Protein AF-A0A251XRI0-F1 (afdb_monomer_lite)

pLDDT: mean 89.3, std 10.55, range [45.62, 98.06]

Foldseek 3Di:
DPPLPPDVNVVVVVVVVCVVVVLVVVLVVCLVVLLVLLLVLLCQVLAAAQQDADDDPNDGQRPSLVSLVSSLSSLPPQPPDDDDVVVVVLVVLLVVLVVCCVPNPDNVVSVVSNSCCNRPVVSVVSCVVSSCRRVNLQSVLVSLLVSLVVSVVLQVVCQVVVDAPNLVDDGHPVVSVVLVPFDDDPNGTGRQHSHSDNVSNVVSSVVSVVSNVPHPPDDPPPDD

Radius of gyration: 20.2 Å; chains: 1; bounding box: 45×65×51 Å

Structure (mmCIF, N/CA/C/O backbone):
data_AF-A0A251XRI0-F1
#
_entry.id   AF-A0A251XRI0-F1
#
loop_
_atom_site.group_PDB
_atom_site.id
_atom_site.type_symbol
_atom_site.label_atom_id
_atom_site.label_alt_id
_atom_site.label_comp_id
_atom_site.label_asym_id
_atom_site.label_entity_id
_atom_site.label_seq_id
_atom_site.pdbx_PDB_ins_code
_atom_site.Cartn_x
_atom_site.Cartn_y
_atom_site.Cartn_z
_atom_site.occupancy
_atom_site.B_iso_or_equiv
_atom_site.auth_seq_id
_atom_site.auth_comp_id
_atom_site.auth_asym_id
_atom_site.auth_atom_id
_atom_site.pdbx_PDB_model_num
ATOM 1 N N . MET A 1 1 ? -12.065 32.402 -20.409 1.00 45.62 1 MET A N 1
ATOM 2 C CA . MET A 1 1 ? -13.052 31.398 -19.935 1.00 45.62 1 MET A CA 1
ATOM 3 C C . MET A 1 1 ? -13.617 30.512 -21.055 1.00 45.62 1 MET A C 1
ATOM 5 O O . MET A 1 1 ? -14.367 29.596 -20.761 1.00 45.62 1 MET A O 1
ATOM 9 N N . THR A 1 2 ? -13.238 30.715 -22.321 1.00 51.97 2 THR A N 1
ATOM 10 C CA . THR A 1 2 ? -13.853 30.066 -23.497 1.00 51.97 2 THR A CA 1
ATOM 11 C C . THR A 1 2 ? -13.094 28.853 -24.056 1.00 51.97 2 THR A C 1
ATOM 13 O O . THR A 1 2 ? -13.639 28.134 -24.880 1.00 51.97 2 THR A O 1
ATOM 16 N N . THR A 1 3 ? -11.881 28.555 -23.580 1.00 48.25 3 THR A N 1
ATOM 17 C CA . THR A 1 3 ? -11.082 27.395 -24.032 1.00 48.25 3 THR A CA 1
ATOM 18 C C . THR A 1 3 ? -11.261 26.134 -23.175 1.00 48.25 3 THR A C 1
ATOM 20 O O . THR A 1 3 ? -10.893 25.049 -23.606 1.00 48.25 3 THR A O 1
ATOM 23 N N . LEU A 1 4 ? -11.878 26.246 -21.990 1.00 48.25 4 LEU A N 1
ATOM 24 C CA . LEU A 1 4 ? -12.183 25.119 -21.088 1.00 48.25 4 LEU A CA 1
ATOM 25 C C . LEU A 1 4 ? -13.434 24.318 -21.502 1.00 48.25 4 LEU A C 1
ATOM 27 O O . LEU A 1 4 ? -13.623 23.197 -21.040 1.00 48.25 4 LEU A O 1
ATOM 31 N N . LEU A 1 5 ? -14.278 24.877 -22.376 1.00 51.22 5 LEU A N 1
ATOM 32 C CA . LEU A 1 5 ? -15.537 24.270 -22.834 1.00 51.22 5 LEU A CA 1
ATOM 33 C C . LEU A 1 5 ? -15.437 23.619 -24.225 1.00 51.22 5 LEU A C 1
ATOM 35 O O . LEU A 1 5 ? -16.408 23.035 -24.698 1.00 51.22 5 LEU A O 1
ATOM 39 N N . ALA A 1 6 ? -14.270 23.667 -24.875 1.00 56.31 6 ALA A N 1
ATOM 40 C CA . ALA A 1 6 ? -14.036 22.931 -26.111 1.00 56.31 6 ALA A CA 1
ATOM 41 C C . ALA A 1 6 ? -13.776 21.449 -25.781 1.00 56.31 6 ALA A C 1
ATOM 43 O O . ALA A 1 6 ? -12.697 21.112 -25.306 1.00 56.31 6 ALA A O 1
ATOM 44 N N . GLY A 1 7 ? -14.780 20.587 -25.989 1.00 60.59 7 GLY A N 1
ATOM 45 C CA . GLY A 1 7 ? -14.722 19.114 -26.095 1.00 60.59 7 GLY A CA 1
ATOM 46 C C . GLY A 1 7 ? -13.923 18.330 -25.038 1.00 60.59 7 GLY A C 1
ATOM 47 O O . GLY A 1 7 ? -14.502 17.624 -24.214 1.00 60.59 7 GLY A O 1
ATOM 48 N N . SER A 1 8 ? -12.593 18.434 -25.063 1.00 69.62 8 SER A N 1
ATOM 49 C CA . SER A 1 8 ? -11.660 17.773 -24.141 1.00 69.62 8 SER A CA 1
ATOM 50 C C . SER A 1 8 ? -11.677 18.365 -22.728 1.00 69.62 8 SER A C 1
ATOM 52 O O . SER A 1 8 ? -11.536 17.623 -21.754 1.00 69.62 8 SER A O 1
ATOM 54 N N . GLY A 1 9 ? -11.898 19.676 -22.587 1.00 75.50 9 GLY A N 1
ATOM 55 C CA . GLY A 1 9 ? -11.951 20.341 -21.280 1.00 75.50 9 GLY A CA 1
ATOM 56 C C . GLY A 1 9 ? -13.172 19.922 -20.457 1.00 75.50 9 GLY A C 1
ATOM 57 O O . GLY A 1 9 ? -13.037 19.558 -19.291 1.00 75.50 9 GLY A O 1
ATOM 58 N N . LEU A 1 10 ? -14.347 19.852 -21.090 1.00 81.12 10 LEU A N 1
ATOM 59 C CA . LEU A 1 10 ? -15.575 19.381 -20.445 1.00 81.12 10 LEU A CA 1
ATOM 60 C C . LEU A 1 10 ? -15.469 17.907 -20.027 1.00 81.12 10 LEU A C 1
ATOM 62 O O . LEU A 1 10 ? -15.813 17.577 -18.897 1.00 81.12 10 LEU A O 1
ATOM 66 N N . LEU A 1 11 ? -14.949 17.030 -20.892 1.00 82.69 11 LEU A N 1
ATOM 67 C CA . LEU A 1 11 ? -14.738 15.616 -20.551 1.00 82.69 11 LEU A CA 1
ATOM 68 C C . LEU A 1 11 ? -13.745 15.435 -19.397 1.00 82.69 11 LEU A C 1
ATOM 70 O O . LEU A 1 11 ? -13.953 14.573 -18.547 1.00 82.69 11 LEU A O 1
ATOM 74 N N . THR A 1 12 ? -12.700 16.262 -19.334 1.00 82.62 12 THR A N 1
ATOM 75 C CA . THR A 1 12 ? -11.729 16.261 -18.227 1.00 82.62 12 THR A CA 1
ATOM 76 C C . THR A 1 12 ? -12.368 16.726 -16.918 1.00 82.62 12 THR A C 1
ATOM 78 O O . THR A 1 12 ? -12.134 16.141 -15.863 1.00 82.62 12 THR A O 1
ATOM 81 N N . LEU A 1 13 ? -13.218 17.754 -16.972 1.00 86.00 13 LEU A N 1
ATOM 82 C CA . LEU A 1 13 ? -13.962 18.218 -15.800 1.00 86.00 13 LEU A CA 1
ATOM 83 C C . LEU A 1 13 ? -14.981 17.176 -15.326 1.00 86.00 13 LEU A C 1
ATOM 85 O O . LEU A 1 13 ? -15.090 16.936 -14.126 1.00 86.00 13 LEU A O 1
ATOM 89 N N . LEU A 1 14 ? -15.694 16.527 -16.250 1.00 88.56 14 LEU A N 1
ATOM 90 C CA . LEU A 1 14 ? -16.662 15.480 -15.927 1.00 88.56 14 LEU A CA 1
ATOM 91 C C . LEU A 1 14 ? -15.982 14.238 -15.345 1.00 88.56 14 LEU A C 1
ATOM 93 O O . LEU A 1 14 ? -16.443 13.723 -14.330 1.00 88.56 14 LEU A O 1
ATOM 97 N N . SER A 1 15 ? -14.873 13.779 -15.926 1.00 85.31 15 SER A N 1
ATOM 98 C CA . SER A 1 15 ? -14.119 12.641 -15.386 1.00 85.31 15 SER A CA 1
ATOM 99 C C . SER A 1 15 ? -13.512 12.963 -14.019 1.00 85.31 15 SER A C 1
ATOM 101 O O . SER A 1 15 ? -13.589 12.137 -13.109 1.00 85.31 15 SER A O 1
ATOM 103 N N . GLY A 1 16 ? -13.012 14.188 -13.827 1.00 87.25 16 GLY A N 1
ATOM 104 C CA . GLY A 1 16 ? -12.575 14.688 -12.525 1.00 87.25 16 GLY A CA 1
ATOM 105 C C . GLY A 1 16 ? -13.705 14.711 -11.492 1.00 87.25 16 GLY A C 1
ATOM 106 O O . GLY A 1 16 ? -13.527 14.224 -10.377 1.00 87.25 16 GLY A O 1
ATOM 107 N N . ALA A 1 17 ? -14.889 15.204 -11.864 1.00 89.00 17 ALA A N 1
ATOM 108 C CA . ALA A 1 17 ? -16.058 15.234 -10.988 1.00 89.00 17 ALA A CA 1
ATOM 109 C C . ALA A 1 17 ? -16.536 13.822 -10.614 1.00 89.00 17 ALA A C 1
ATOM 111 O O . ALA A 1 17 ? -16.770 13.549 -9.437 1.00 89.00 17 ALA A O 1
ATOM 112 N N . VAL A 1 18 ? -16.617 12.903 -11.581 1.00 91.19 18 VAL A N 1
ATOM 113 C CA . VAL A 1 18 ? -16.954 11.492 -11.332 1.00 91.19 18 VAL A CA 1
ATOM 114 C C . VAL A 1 18 ? -15.922 10.844 -10.410 1.00 91.19 18 VAL A C 1
ATOM 116 O O . VAL A 1 18 ? -16.303 10.154 -9.466 1.00 91.19 18 VAL A O 1
ATOM 119 N N . GLY A 1 19 ? -14.629 11.107 -10.624 1.00 87.69 19 GLY A N 1
ATOM 120 C CA . GLY A 1 19 ? -13.556 10.625 -9.756 1.00 87.69 19 GLY A CA 1
ATOM 121 C C . GLY A 1 19 ? -13.670 11.152 -8.324 1.00 87.69 19 GLY A C 1
ATOM 122 O O . GLY A 1 19 ? -13.543 10.381 -7.374 1.00 87.69 19 GLY A O 1
ATOM 123 N N . LEU A 1 20 ? -13.979 12.440 -8.152 1.00 90.25 20 LEU A N 1
ATOM 124 C CA . LEU A 1 20 ? -14.183 13.056 -6.839 1.00 90.25 20 LEU A CA 1
ATOM 125 C C . LEU A 1 20 ? -15.413 12.494 -6.122 1.00 90.25 20 LEU A C 1
ATOM 127 O O . LEU A 1 20 ? -15.323 12.139 -4.947 1.00 90.25 20 LEU A O 1
ATOM 131 N N . VAL A 1 21 ? -16.547 12.376 -6.816 1.00 93.62 21 VAL A N 1
ATOM 132 C CA . VAL A 1 21 ? -17.782 11.818 -6.247 1.00 93.62 21 VAL A CA 1
ATOM 133 C C . VAL A 1 21 ? -17.587 10.345 -5.897 1.00 93.62 21 VAL A C 1
ATOM 135 O O . VAL A 1 21 ? -17.896 9.937 -4.779 1.00 93.62 21 VAL A O 1
ATOM 138 N N . GLY A 1 22 ? -17.017 9.554 -6.807 1.00 91.62 22 GLY A N 1
ATOM 139 C CA . GLY A 1 22 ? -16.701 8.147 -6.569 1.00 91.62 22 GLY A CA 1
ATOM 140 C C . GLY A 1 22 ? -15.733 7.965 -5.400 1.00 91.62 22 GLY A C 1
ATOM 141 O O . GLY A 1 22 ? -15.981 7.144 -4.520 1.00 91.62 22 GLY A O 1
ATOM 142 N N . GLY A 1 23 ? -14.679 8.782 -5.333 1.00 91.00 23 GLY A N 1
ATOM 143 C CA . GLY A 1 23 ? -13.720 8.788 -4.229 1.00 91.00 23 GLY A CA 1
ATOM 144 C C . GLY A 1 23 ? -14.354 9.173 -2.891 1.00 91.00 23 GLY A C 1
ATOM 145 O O . GLY A 1 23 ? -14.096 8.518 -1.883 1.00 91.00 23 GLY A O 1
ATOM 146 N N . ALA A 1 24 ? -15.231 10.179 -2.871 1.00 93.00 24 ALA A N 1
ATOM 147 C CA . ALA A 1 24 ? -15.962 10.582 -1.672 1.00 93.00 24 ALA A CA 1
ATOM 148 C C . ALA A 1 24 ? -16.933 9.489 -1.200 1.00 93.00 24 ALA A C 1
ATOM 150 O O . ALA A 1 24 ? -16.968 9.167 -0.013 1.00 93.00 24 ALA A O 1
ATOM 151 N N . LEU A 1 25 ? -17.685 8.869 -2.113 1.00 94.12 25 LEU A N 1
ATOM 152 C CA . LEU A 1 25 ? -18.577 7.754 -1.787 1.00 94.12 25 LEU A CA 1
ATOM 153 C C . LEU A 1 25 ? -17.798 6.546 -1.266 1.00 94.12 25 LEU A C 1
ATOM 155 O O . LEU A 1 25 ? -18.178 5.964 -0.248 1.00 94.12 25 LEU A O 1
ATOM 159 N N . LEU A 1 26 ? -16.679 6.207 -1.911 1.00 93.38 26 LEU A N 1
ATOM 160 C CA . LEU A 1 26 ? -15.792 5.143 -1.459 1.00 93.38 26 LEU A CA 1
ATOM 161 C C . LEU A 1 26 ? -15.228 5.454 -0.068 1.00 93.38 26 LEU A C 1
ATOM 163 O O . LEU A 1 26 ? -15.276 4.596 0.808 1.00 93.38 26 LEU A O 1
ATOM 167 N N . LEU A 1 27 ? -14.775 6.685 0.179 1.00 93.50 27 LEU A N 1
ATOM 168 C CA . LEU A 1 27 ? -14.324 7.130 1.498 1.00 93.50 27 LEU A CA 1
ATOM 169 C C . LEU A 1 27 ? -15.420 6.944 2.557 1.00 93.50 27 LEU A C 1
ATOM 171 O O . LEU A 1 27 ? -15.163 6.380 3.621 1.00 93.50 27 LEU A O 1
ATOM 175 N N . LEU A 1 28 ? -16.648 7.383 2.274 1.00 93.94 28 LEU A N 1
ATOM 176 C CA . LEU A 1 28 ? -17.782 7.251 3.193 1.00 93.94 28 LEU A CA 1
ATOM 177 C C . LEU A 1 28 ? -18.153 5.783 3.454 1.00 93.94 28 LEU A C 1
ATOM 179 O O . LEU A 1 28 ? -18.486 5.432 4.589 1.00 93.94 28 LEU A O 1
ATOM 183 N N . LEU A 1 29 ? -18.056 4.920 2.442 1.00 95.00 29 LEU A N 1
ATOM 184 C CA . LEU A 1 29 ? -18.260 3.480 2.583 1.00 95.00 29 LEU A CA 1
ATOM 185 C C . LEU A 1 29 ? -17.164 2.847 3.451 1.00 95.00 29 LEU A C 1
ATOM 187 O O . LEU A 1 29 ? -17.461 2.140 4.416 1.00 95.00 29 LEU A O 1
ATOM 191 N N . LEU A 1 30 ? -15.897 3.143 3.158 1.00 94.44 30 LEU A N 1
ATOM 192 C CA . LEU A 1 30 ? -14.746 2.616 3.892 1.00 94.44 30 LEU A CA 1
ATOM 193 C C . LEU A 1 30 ? -14.721 3.089 5.351 1.00 94.44 30 LEU A C 1
ATOM 195 O O . LEU A 1 30 ? -14.338 2.321 6.233 1.00 94.44 30 LEU A O 1
ATOM 199 N N . ARG A 1 31 ? -15.224 4.298 5.636 1.00 93.19 31 ARG A N 1
ATOM 200 C CA . ARG A 1 31 ? -15.436 4.795 7.010 1.00 93.19 31 ARG A CA 1
ATOM 201 C C . ARG A 1 31 ? -16.370 3.907 7.829 1.00 93.19 31 ARG A C 1
ATOM 203 O O . ARG A 1 31 ? -16.192 3.788 9.042 1.00 93.19 31 ARG A O 1
ATOM 210 N N . ARG A 1 32 ? -17.357 3.279 7.182 1.00 93.62 32 ARG A N 1
ATOM 211 C CA . ARG A 1 32 ? -18.290 2.339 7.824 1.00 93.62 32 ARG A CA 1
ATOM 212 C C . ARG A 1 32 ? -17.713 0.928 7.941 1.00 93.62 32 ARG A C 1
ATOM 214 O O . ARG A 1 32 ? -18.152 0.168 8.798 1.00 93.62 32 ARG A O 1
ATOM 221 N N . LEU A 1 33 ? -16.717 0.590 7.122 1.00 94.50 33 LEU A N 1
ATOM 222 C CA . LEU A 1 33 ? -16.130 -0.746 7.017 1.00 94.50 33 LEU A CA 1
ATOM 223 C C . LEU A 1 33 ? -14.600 -0.703 7.207 1.00 94.50 33 LEU A C 1
ATOM 225 O O . LEU A 1 33 ? -13.853 -1.040 6.287 1.00 94.50 33 LEU A O 1
ATOM 229 N N . PRO A 1 34 ? -14.086 -0.343 8.400 1.00 92.56 34 PRO A N 1
ATOM 230 C CA . PRO A 1 34 ? -12.654 -0.103 8.598 1.00 92.56 34 PRO A CA 1
ATOM 231 C C . PRO A 1 34 ? -11.782 -1.349 8.359 1.00 92.56 34 PRO A C 1
ATOM 233 O O . PRO A 1 34 ? -10.641 -1.226 7.924 1.00 92.56 34 PRO A O 1
ATOM 236 N N . ARG A 1 35 ? -12.313 -2.563 8.575 1.00 94.69 35 ARG A N 1
ATOM 237 C CA . ARG A 1 35 ? -11.609 -3.816 8.234 1.00 94.69 35 ARG A CA 1
ATOM 238 C C . ARG A 1 35 ? -11.445 -3.987 6.725 1.00 94.69 35 ARG A C 1
ATOM 240 O O . ARG A 1 35 ? -10.381 -4.396 6.269 1.00 94.69 35 ARG A O 1
ATOM 247 N N . VAL A 1 36 ? -12.482 -3.643 5.961 1.00 95.75 36 VAL A N 1
ATOM 248 C CA . VAL A 1 36 ? -12.439 -3.667 4.494 1.00 95.75 36 VAL A CA 1
ATOM 249 C C . VAL A 1 36 ? -11.477 -2.599 3.996 1.00 95.75 36 VAL A C 1
ATOM 251 O O . VAL A 1 36 ? -10.655 -2.899 3.145 1.00 95.75 36 VAL A O 1
ATOM 254 N N . ALA A 1 37 ? -11.494 -1.400 4.584 1.00 95.56 37 ALA A N 1
ATOM 255 C CA . ALA A 1 37 ? -10.567 -0.325 4.237 1.00 95.56 37 ALA A CA 1
ATOM 256 C C . ALA A 1 37 ? -9.101 -0.772 4.354 1.00 95.56 37 ALA A C 1
ATOM 258 O O . ALA A 1 37 ? -8.348 -0.690 3.388 1.00 95.56 37 ALA A O 1
ATOM 259 N N . VAL A 1 38 ? -8.717 -1.338 5.502 1.00 95.88 38 VAL A N 1
ATOM 260 C CA . VAL A 1 38 ? -7.360 -1.869 5.711 1.00 95.88 38 VAL A CA 1
ATOM 261 C C . VAL A 1 38 ? -7.043 -3.005 4.733 1.00 95.88 38 VAL A C 1
ATOM 263 O O . VAL A 1 38 ? -5.943 -3.046 4.190 1.00 95.88 38 VAL A O 1
ATOM 266 N N . SER A 1 39 ? -8.008 -3.889 4.459 1.00 96.44 39 SER A N 1
ATOM 267 C CA . SER A 1 39 ? -7.830 -4.995 3.506 1.00 96.44 39 SER A CA 1
ATOM 268 C C . SER A 1 39 ? -7.626 -4.502 2.071 1.00 96.44 39 SER A C 1
ATOM 270 O O . SER A 1 39 ? -6.784 -5.041 1.366 1.00 96.44 39 SER A O 1
ATOM 272 N N . VAL A 1 40 ? -8.351 -3.462 1.646 1.00 95.19 40 VAL A N 1
ATOM 273 C CA . VAL A 1 40 ? -8.215 -2.845 0.316 1.00 95.19 40 VAL A CA 1
ATOM 274 C C . VAL A 1 40 ? -6.837 -2.217 0.151 1.00 95.19 40 VAL A C 1
ATOM 276 O O . VAL A 1 40 ? -6.195 -2.432 -0.873 1.00 95.19 40 VAL A O 1
ATOM 279 N N . TRP A 1 41 ? -6.357 -1.481 1.157 1.00 96.44 41 TRP A N 1
ATOM 280 C CA . TRP A 1 41 ? -4.999 -0.940 1.111 1.00 96.44 41 TRP A CA 1
ATOM 281 C C . TRP A 1 41 ? -3.948 -2.049 1.059 1.00 96.44 41 TRP A C 1
ATOM 283 O O . TRP A 1 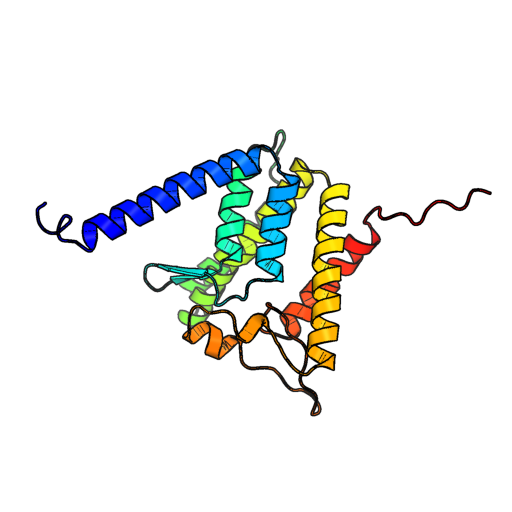41 ? -3.043 -1.980 0.231 1.00 96.44 41 TRP A O 1
ATOM 293 N N . LEU A 1 42 ? -4.077 -3.086 1.892 1.00 96.44 42 LEU A N 1
ATOM 294 C CA . LEU A 1 42 ? -3.108 -4.177 1.900 1.00 96.44 42 LEU A CA 1
ATOM 295 C C . LEU A 1 42 ? -3.132 -4.969 0.584 1.00 96.44 42 LEU A C 1
ATOM 297 O O . LEU A 1 42 ? -2.079 -5.311 0.063 1.00 96.44 42 LEU A O 1
ATOM 301 N N . ALA A 1 43 ? -4.311 -5.189 -0.001 1.00 96.75 43 ALA A N 1
ATOM 302 C CA . ALA A 1 43 ? -4.443 -5.790 -1.325 1.00 96.75 43 ALA A CA 1
ATOM 303 C C . ALA A 1 43 ? -3.783 -4.924 -2.407 1.00 96.75 43 ALA A C 1
ATOM 305 O O . ALA A 1 43 ? -3.038 -5.452 -3.225 1.00 96.75 43 ALA A O 1
ATOM 306 N N . ALA A 1 44 ? -3.987 -3.602 -2.382 1.00 96.44 44 ALA A N 1
ATOM 307 C CA . ALA A 1 44 ? -3.305 -2.687 -3.293 1.00 96.44 44 ALA A CA 1
ATOM 308 C C . ALA A 1 44 ? -1.778 -2.758 -3.122 1.00 96.44 44 ALA A C 1
ATOM 310 O O . ALA A 1 44 ? -1.061 -2.850 -4.108 1.00 96.44 44 ALA A O 1
ATOM 311 N N . LEU A 1 45 ? -1.278 -2.785 -1.885 1.00 95.44 45 LEU A N 1
ATOM 312 C CA . LEU A 1 45 ? 0.153 -2.903 -1.600 1.00 95.44 45 LEU A CA 1
ATOM 313 C C . LEU A 1 45 ? 0.751 -4.235 -2.083 1.00 95.44 45 LEU A C 1
ATOM 315 O O . LEU A 1 45 ? 1.879 -4.261 -2.561 1.00 95.44 45 LEU A O 1
ATOM 319 N N . CYS A 1 46 ? 0.010 -5.333 -1.940 1.00 96.62 46 CYS A N 1
ATOM 320 C CA . CYS A 1 46 ? 0.492 -6.681 -2.236 1.00 96.62 46 CYS A CA 1
ATOM 321 C C . CYS A 1 46 ? 0.305 -7.115 -3.696 1.00 96.62 46 CYS A C 1
ATOM 323 O O . CYS A 1 46 ? 0.991 -8.038 -4.131 1.00 96.62 46 CYS A O 1
ATOM 325 N N . LEU A 1 47 ? -0.647 -6.520 -4.423 1.00 97.00 47 LEU A N 1
ATOM 326 C CA . LEU A 1 47 ? -1.081 -6.996 -5.744 1.00 97.00 47 LEU A CA 1
ATOM 327 C C . LEU A 1 47 ? -0.939 -5.952 -6.856 1.00 97.00 47 LEU A C 1
ATOM 329 O O . LEU A 1 47 ? -1.092 -6.304 -8.023 1.00 97.00 47 LEU A O 1
ATOM 333 N N . LEU A 1 48 ? -0.667 -4.687 -6.526 1.00 96.62 48 LEU A N 1
ATOM 334 C CA . LEU A 1 48 ? -0.464 -3.636 -7.518 1.00 96.62 48 LEU A CA 1
ATOM 335 C C . LEU A 1 48 ? 1.009 -3.214 -7.544 1.00 96.62 48 LEU A C 1
ATOM 337 O O . LEU A 1 48 ? 1.516 -2.707 -6.541 1.00 96.62 48 LEU A O 1
ATOM 341 N N . PRO A 1 49 ? 1.703 -3.394 -8.680 1.00 95.31 49 PRO A N 1
ATOM 342 C CA . PRO A 1 49 ? 3.095 -3.001 -8.801 1.00 95.31 49 PRO A CA 1
ATOM 343 C C . PRO A 1 49 ? 3.357 -1.518 -8.606 1.00 95.31 49 PRO A C 1
ATOM 345 O O . PRO A 1 49 ? 2.501 -0.680 -8.882 1.00 95.31 49 PRO A O 1
ATOM 348 N N . VAL A 1 50 ? 4.593 -1.182 -8.232 1.00 92.56 50 VAL A N 1
ATOM 349 C CA . VAL A 1 50 ? 5.041 0.203 -7.990 1.00 92.56 50 VAL A CA 1
ATOM 350 C C . VAL A 1 50 ? 4.858 1.139 -9.190 1.00 92.56 50 VAL A C 1
ATOM 352 O O . VAL A 1 50 ? 4.738 2.346 -9.002 1.00 92.56 50 VAL A O 1
ATOM 355 N N . TRP A 1 51 ? 4.824 0.609 -10.417 1.00 93.50 51 TRP A N 1
ATOM 356 C CA . TRP A 1 51 ? 4.569 1.397 -11.628 1.00 93.50 51 TRP A CA 1
ATOM 357 C C . TRP A 1 51 ? 3.084 1.649 -11.898 1.00 93.50 51 TRP A C 1
ATOM 359 O O . TRP A 1 51 ? 2.750 2.456 -12.769 1.00 93.50 51 TRP A O 1
ATOM 369 N N . THR A 1 52 ? 2.188 0.957 -11.200 1.00 95.38 52 THR A N 1
ATOM 370 C CA . THR A 1 52 ? 0.750 1.209 -11.290 1.00 95.38 52 THR A CA 1
ATOM 371 C C . THR A 1 52 ? 0.393 2.384 -10.390 1.00 95.38 52 THR A C 1
ATOM 373 O O . THR A 1 52 ? 0.814 2.458 -9.236 1.00 95.38 52 THR A O 1
ATOM 376 N N . GLY A 1 53 ? -0.389 3.326 -10.909 1.00 92.38 53 GLY A N 1
ATOM 377 C CA . GLY A 1 53 ? -0.707 4.549 -10.186 1.00 92.38 53 GLY A CA 1
ATOM 378 C C . GLY A 1 53 ? -0.921 5.728 -11.116 1.00 92.38 53 GLY A C 1
ATOM 379 O O . GLY A 1 53 ? -1.160 5.561 -12.314 1.00 92.38 53 GLY A O 1
ATOM 380 N N . VAL A 1 54 ? -0.822 6.928 -10.556 1.00 91.25 54 VAL A N 1
ATOM 381 C CA . VAL A 1 54 ? -1.069 8.179 -11.278 1.00 91.25 54 VAL A CA 1
ATOM 382 C C . VAL A 1 54 ? 0.189 9.032 -11.241 1.00 91.25 54 VAL A C 1
ATOM 384 O O . VAL A 1 54 ? 0.794 9.219 -10.190 1.00 91.25 54 VAL A O 1
ATOM 387 N N . SER A 1 55 ? 0.590 9.568 -12.391 1.00 88.69 55 SER A N 1
ATOM 388 C CA . SER A 1 55 ? 1.683 10.536 -12.479 1.00 88.69 55 SER A CA 1
ATOM 389 C C . SER A 1 55 ? 1.122 11.952 -12.579 1.00 88.69 55 SER A C 1
ATOM 391 O O . SER A 1 55 ? 0.362 12.247 -13.498 1.00 88.69 55 SER A O 1
ATOM 393 N N . VAL A 1 56 ? 1.505 12.829 -11.648 1.00 81.69 56 VAL A N 1
ATOM 394 C CA . VAL A 1 56 ? 1.085 14.238 -11.602 1.00 81.69 56 VAL A CA 1
ATOM 395 C C . VAL A 1 56 ? 2.326 15.112 -11.452 1.00 81.69 56 VAL A C 1
ATOM 397 O O . VAL A 1 56 ? 3.131 14.898 -10.550 1.00 81.69 56 VAL A O 1
ATOM 400 N N . GLY A 1 57 ? 2.507 16.088 -12.348 1.00 79.25 57 GLY A N 1
ATOM 401 C CA . GLY A 1 57 ? 3.611 17.053 -12.252 1.00 79.25 57 GLY A CA 1
ATOM 402 C C . GLY A 1 57 ? 5.012 16.424 -12.253 1.00 79.25 57 GLY A C 1
ATOM 403 O O . GLY A 1 57 ? 5.898 16.919 -11.569 1.00 79.25 57 GLY A O 1
ATOM 404 N N . GLY A 1 58 ? 5.208 15.307 -12.964 1.00 80.50 58 GLY A N 1
ATOM 405 C CA . GLY A 1 58 ? 6.488 14.583 -13.011 1.00 80.50 58 GLY A CA 1
ATOM 406 C C . GLY A 1 58 ? 6.739 13.626 -11.838 1.00 80.50 58 GLY A C 1
ATOM 407 O O . GLY A 1 58 ? 7.688 12.849 -11.891 1.00 80.50 58 GLY A O 1
ATOM 408 N N . ILE A 1 59 ? 5.871 13.610 -10.823 1.00 83.00 59 ILE A N 1
ATOM 409 C CA . ILE A 1 59 ? 5.946 12.684 -9.687 1.00 83.00 59 ILE A CA 1
ATOM 410 C C . ILE A 1 59 ? 4.953 11.544 -9.914 1.00 83.00 59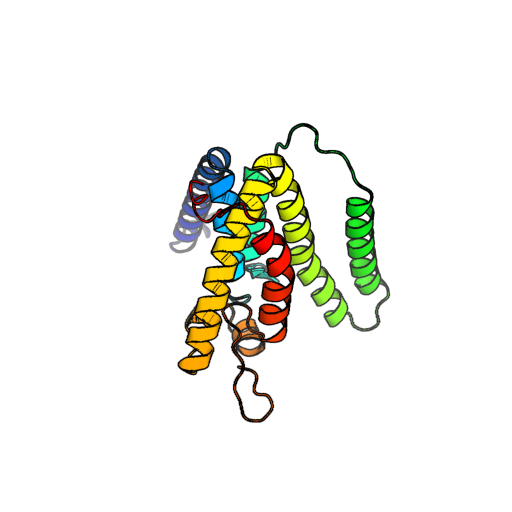 ILE A C 1
ATOM 412 O O . ILE A 1 59 ? 3.786 11.774 -10.234 1.00 83.00 59 ILE A O 1
ATOM 416 N N . HIS A 1 60 ? 5.407 10.300 -9.763 1.00 89.56 60 HIS A N 1
ATOM 417 C CA . HIS A 1 60 ? 4.530 9.133 -9.798 1.00 89.56 60 HIS A CA 1
ATOM 418 C C . HIS A 1 60 ? 4.052 8.784 -8.389 1.00 89.56 60 HIS A C 1
ATOM 420 O O . HIS A 1 60 ? 4.868 8.587 -7.492 1.00 89.56 60 HIS A O 1
ATOM 426 N N . LEU A 1 61 ? 2.735 8.695 -8.212 1.00 90.81 61 LEU A N 1
ATOM 427 C CA . LEU A 1 61 ? 2.085 8.234 -6.992 1.00 90.81 61 LEU A CA 1
ATOM 428 C C . LEU A 1 61 ? 1.595 6.797 -7.208 1.00 90.81 61 LEU A C 1
ATOM 430 O O . LEU A 1 61 ? 0.628 6.600 -7.954 1.00 90.81 61 LEU A O 1
ATOM 434 N N . PRO A 1 62 ? 2.229 5.804 -6.559 1.00 93.00 62 PRO A N 1
ATOM 435 C CA . PRO A 1 62 ? 1.818 4.411 -6.661 1.00 93.00 62 PRO A CA 1
ATOM 436 C C . PRO A 1 62 ? 0.377 4.203 -6.187 1.00 93.00 62 PRO A C 1
ATOM 438 O O . PRO A 1 62 ? -0.090 4.857 -5.247 1.00 93.00 62 PRO A O 1
ATOM 441 N N . ALA A 1 63 ? -0.324 3.241 -6.785 1.00 94.19 63 ALA A N 1
ATOM 442 C CA . ALA A 1 63 ? -1.701 2.905 -6.430 1.00 94.19 63 ALA A CA 1
ATOM 443 C C . ALA A 1 63 ? -1.845 2.542 -4.940 1.00 94.19 63 ALA A C 1
ATOM 445 O O . ALA A 1 63 ? -2.809 2.950 -4.291 1.00 94.19 63 ALA A O 1
ATOM 446 N N . ALA A 1 64 ? -0.847 1.855 -4.374 1.00 94.50 64 ALA A N 1
ATOM 447 C CA . ALA A 1 64 ? -0.787 1.541 -2.949 1.00 94.50 64 ALA A CA 1
ATOM 448 C C . ALA A 1 64 ? -0.742 2.801 -2.064 1.00 94.50 64 ALA A C 1
ATOM 450 O O . ALA A 1 64 ? -1.417 2.847 -1.036 1.00 94.50 64 ALA A O 1
ATOM 451 N N . SER A 1 65 ? -0.007 3.842 -2.468 1.00 93.62 65 SER A N 1
ATOM 452 C CA . SER A 1 65 ? 0.067 5.123 -1.751 1.00 93.62 65 SER A CA 1
ATOM 453 C C . SER A 1 65 ? -1.246 5.905 -1.844 1.00 93.62 65 SER A C 1
ATOM 455 O O . SER A 1 65 ? -1.699 6.473 -0.851 1.00 93.62 65 SER A O 1
ATOM 457 N N . LEU A 1 66 ? -1.910 5.886 -3.004 1.00 93.44 66 LEU A N 1
ATOM 458 C CA . LEU A 1 66 ? -3.237 6.492 -3.175 1.00 93.44 66 LEU A CA 1
ATOM 459 C C . LEU A 1 66 ? -4.289 5.793 -2.300 1.00 93.44 66 LEU A C 1
ATOM 461 O O . LEU A 1 66 ? -5.041 6.453 -1.578 1.00 93.44 66 LEU A O 1
ATOM 465 N N . ALA A 1 67 ? -4.296 4.456 -2.303 1.00 95.19 67 ALA A N 1
ATOM 466 C CA . ALA A 1 67 ? -5.135 3.660 -1.413 1.00 95.19 67 ALA A CA 1
ATOM 467 C C . ALA A 1 67 ? -4.811 3.949 0.059 1.00 95.19 67 ALA A C 1
ATOM 469 O O . ALA A 1 67 ? -5.722 4.062 0.878 1.00 95.19 67 ALA A O 1
ATOM 470 N N . ALA A 1 68 ? -3.532 4.136 0.395 1.00 95.38 68 ALA A N 1
ATOM 471 C CA . ALA A 1 68 ? -3.111 4.455 1.749 1.00 95.38 68 ALA A CA 1
ATOM 472 C C . ALA A 1 68 ? -3.713 5.779 2.239 1.00 95.38 68 ALA A C 1
ATOM 474 O O . ALA A 1 68 ? -4.316 5.812 3.311 1.00 95.38 68 ALA A O 1
ATOM 475 N N . VAL A 1 69 ? -3.619 6.851 1.445 1.00 93.62 69 VAL A N 1
ATOM 476 C CA . VAL A 1 69 ? -4.212 8.160 1.780 1.00 93.62 69 VAL A CA 1
ATOM 477 C C . VAL A 1 69 ? -5.718 8.032 2.006 1.00 93.62 69 VAL A C 1
ATOM 479 O O . VAL A 1 69 ? -6.231 8.482 3.032 1.00 93.62 69 VAL A O 1
ATOM 482 N N . LEU A 1 70 ? -6.422 7.366 1.088 1.00 93.94 70 LEU A N 1
ATOM 483 C CA . LEU A 1 70 ? -7.862 7.139 1.199 1.00 93.94 70 LEU A CA 1
ATOM 484 C C . LEU A 1 70 ? -8.224 6.393 2.492 1.00 93.94 70 LEU A C 1
ATOM 486 O O . LEU A 1 70 ? -9.155 6.783 3.200 1.00 93.94 70 LEU A O 1
ATOM 490 N N . VAL A 1 71 ? -7.483 5.334 2.816 1.00 94.94 71 VAL A N 1
ATOM 491 C CA . VAL A 1 71 ? -7.749 4.509 3.996 1.00 94.94 71 VAL A CA 1
ATOM 492 C C . VAL A 1 71 ? -7.404 5.254 5.278 1.00 94.94 71 VAL A C 1
ATOM 494 O O . VAL A 1 71 ? -8.205 5.198 6.207 1.00 94.94 71 VAL A O 1
ATOM 497 N N . ILE A 1 72 ? -6.309 6.022 5.328 1.00 94.75 72 ILE A N 1
ATOM 498 C CA . ILE A 1 72 ? -5.983 6.897 6.468 1.00 94.75 72 ILE A CA 1
ATOM 499 C C . ILE A 1 72 ? -7.165 7.829 6.756 1.00 94.75 72 ILE A C 1
ATOM 501 O O . ILE A 1 72 ? -7.663 7.863 7.882 1.00 94.75 72 ILE A O 1
ATOM 505 N N . LEU A 1 73 ? -7.685 8.516 5.735 1.00 93.56 73 LEU A N 1
ATOM 506 C CA . LEU A 1 73 ? -8.850 9.398 5.876 1.00 93.56 73 LEU A CA 1
ATOM 507 C C . LEU A 1 73 ? -10.130 8.649 6.290 1.00 93.56 73 LEU A C 1
ATOM 509 O O . LEU A 1 73 ? -11.036 9.248 6.885 1.00 93.56 73 LEU A O 1
ATOM 513 N N . ALA A 1 74 ? -10.225 7.356 5.971 1.00 91.69 74 ALA A N 1
ATOM 514 C CA . ALA A 1 74 ? -11.345 6.506 6.352 1.00 91.69 74 ALA A CA 1
ATOM 515 C C . ALA A 1 74 ? -11.271 6.022 7.810 1.00 91.69 74 ALA A C 1
ATOM 517 O O . ALA A 1 74 ? -12.310 5.872 8.456 1.00 91.69 74 ALA A O 1
ATOM 518 N N . VAL A 1 75 ? -10.073 5.772 8.346 1.00 90.44 75 VAL A N 1
ATOM 519 C CA . VAL A 1 75 ? -9.908 5.273 9.724 1.00 90.44 75 VAL A CA 1
ATOM 520 C C . VAL A 1 75 ? -9.713 6.373 10.771 1.00 90.44 75 VAL A C 1
ATOM 522 O O . VAL A 1 75 ? -10.002 6.124 11.941 1.00 90.44 75 VAL A O 1
ATOM 525 N N . VAL A 1 76 ? -9.301 7.583 10.380 1.00 87.31 76 VAL A N 1
ATOM 526 C CA . VAL A 1 76 ? -9.289 8.784 11.237 1.00 87.31 76 VAL A CA 1
ATOM 527 C C . VAL A 1 76 ? -10.727 9.334 11.311 1.00 87.31 76 VAL A C 1
ATOM 529 O O . VAL A 1 76 ? -11.284 9.681 10.270 1.00 87.31 76 VAL A O 1
ATOM 532 N N . PRO A 1 77 ? -11.386 9.419 12.481 1.00 76.94 77 PRO A N 1
ATOM 533 C CA . PRO A 1 77 ? -10.791 9.625 13.795 1.00 76.94 77 PRO A CA 1
ATOM 534 C C . PRO A 1 77 ? -10.609 8.341 14.609 1.00 76.94 77 PRO A C 1
ATOM 536 O O . PRO A 1 77 ? -11.485 7.479 14.680 1.00 76.94 77 PRO A O 1
ATOM 539 N N . VAL A 1 78 ? -9.470 8.276 15.297 1.00 80.38 78 VAL A N 1
ATOM 540 C CA . VAL A 1 78 ? -9.140 7.223 16.258 1.00 80.38 78 VAL A CA 1
ATOM 541 C C . VAL A 1 78 ? -9.208 7.829 17.666 1.00 80.38 78 VAL A C 1
ATOM 543 O O . VAL A 1 78 ? -8.324 8.613 18.025 1.00 80.38 78 VAL A O 1
ATOM 546 N N . PRO A 1 79 ? -10.245 7.518 18.467 1.00 73.25 79 PRO A N 1
ATOM 547 C CA . PRO A 1 79 ? -10.349 8.017 19.834 1.00 73.25 79 PRO A CA 1
ATOM 548 C C . PRO A 1 79 ? -9.132 7.592 20.663 1.00 73.25 79 PRO A C 1
ATOM 550 O O . PRO A 1 79 ? -8.740 6.426 20.644 1.00 73.25 79 PRO A O 1
ATOM 553 N N . GLY A 1 80 ? -8.531 8.534 21.393 1.00 74.88 80 GLY A N 1
ATOM 554 C CA . GLY A 1 80 ? -7.405 8.246 22.285 1.00 74.88 80 GLY A CA 1
ATOM 555 C C . GLY A 1 80 ? -6.046 8.073 21.598 1.00 74.88 80 GLY A C 1
ATOM 556 O O . GLY A 1 80 ? -5.135 7.523 22.215 1.00 74.88 80 GLY A O 1
ATOM 557 N N . PHE A 1 81 ? -5.881 8.543 20.356 1.00 81.88 81 PHE A N 1
ATOM 558 C CA . PHE A 1 81 ? -4.566 8.614 19.717 1.00 81.88 81 PHE A CA 1
ATOM 559 C C . PHE A 1 81 ? -3.632 9.526 20.528 1.00 81.88 81 PHE A C 1
ATOM 561 O O . PHE A 1 81 ? -3.938 10.693 20.768 1.00 81.88 81 PHE A O 1
ATOM 568 N N . ARG A 1 82 ? -2.496 8.987 20.976 1.00 85.56 82 ARG A N 1
ATOM 569 C CA . ARG A 1 82 ? -1.469 9.718 21.737 1.00 85.56 82 ARG A CA 1
ATOM 570 C C . ARG A 1 82 ? -0.189 9.773 20.933 1.00 85.56 82 ARG A C 1
ATOM 572 O O . ARG A 1 82 ? 0.074 8.836 20.199 1.00 85.56 82 ARG A O 1
ATOM 579 N N . VAL A 1 83 ? 0.636 10.796 21.100 1.00 87.88 83 VAL A N 1
ATOM 580 C CA . VAL A 1 83 ? 1.984 10.785 20.515 1.00 87.88 83 VAL A CA 1
ATOM 581 C C . VAL A 1 83 ? 2.841 9.745 21.251 1.00 87.88 83 VAL A C 1
ATOM 583 O O . VAL A 1 83 ? 2.758 9.611 22.471 1.00 87.88 83 VAL A O 1
ATOM 586 N N . SER A 1 84 ? 3.608 8.963 20.502 1.00 90.06 84 SER A N 1
ATOM 587 C CA . SER A 1 84 ? 4.511 7.905 20.955 1.00 90.06 84 SER A CA 1
ATOM 588 C C . SER A 1 84 ? 5.955 8.283 20.609 1.00 90.06 84 SER A C 1
ATOM 590 O O . SER A 1 84 ? 6.171 8.948 19.597 1.00 90.06 84 SER A O 1
ATOM 592 N N . PRO A 1 85 ? 6.970 7.811 21.357 1.00 92.56 85 PRO A N 1
ATOM 593 C CA . PRO A 1 85 ? 8.374 7.956 20.958 1.00 92.56 85 PRO A CA 1
ATOM 594 C C . PRO A 1 85 ? 8.666 7.444 19.539 1.00 92.56 85 PRO A C 1
ATOM 596 O O . PRO A 1 85 ? 9.543 7.967 18.859 1.00 92.56 85 PRO A O 1
ATOM 599 N N . LEU A 1 86 ? 7.892 6.465 19.055 1.00 91.75 86 LEU A N 1
ATOM 600 C CA . LEU A 1 86 ? 7.999 5.986 17.675 1.00 91.75 86 LEU A CA 1
ATOM 601 C C . LEU A 1 86 ? 7.625 7.063 16.645 1.00 91.75 86 LEU A C 1
ATOM 603 O O . LEU A 1 86 ? 8.198 7.071 15.561 1.00 91.75 86 LEU A O 1
ATOM 607 N N . ASP A 1 87 ? 6.710 7.982 16.973 1.00 93.44 87 ASP A N 1
ATOM 608 C CA . ASP A 1 87 ? 6.386 9.109 16.089 1.00 93.44 87 ASP A CA 1
ATOM 609 C C . ASP A 1 87 ? 7.592 10.035 15.951 1.00 93.44 87 ASP A C 1
ATOM 611 O O . ASP A 1 87 ? 7.895 10.493 14.854 1.00 93.44 87 ASP A O 1
ATOM 615 N N . ALA A 1 88 ? 8.315 10.271 17.051 1.00 93.88 88 ALA A N 1
ATOM 616 C CA . ALA A 1 88 ? 9.524 11.083 17.025 1.00 93.88 88 ALA A CA 1
ATOM 617 C C . ALA A 1 88 ? 10.597 10.447 16.135 1.00 93.88 88 ALA A C 1
ATOM 619 O O . ALA A 1 88 ? 11.239 11.160 15.373 1.00 93.88 88 ALA A O 1
ATOM 620 N N . LEU A 1 89 ? 10.749 9.117 16.151 1.00 94.62 89 LEU A N 1
ATOM 621 C CA . LEU A 1 89 ? 11.666 8.422 15.241 1.00 94.62 89 LEU A CA 1
ATOM 622 C C . LEU A 1 89 ? 11.268 8.593 13.771 1.00 94.62 89 LEU A C 1
ATOM 624 O O . LEU A 1 89 ? 12.131 8.846 12.939 1.00 94.62 89 LEU A O 1
ATOM 628 N N . VAL A 1 90 ? 9.977 8.506 13.446 1.00 95.00 90 VAL A N 1
ATOM 629 C CA . VAL A 1 90 ? 9.486 8.722 12.072 1.00 95.00 90 VAL A CA 1
ATOM 630 C C . VAL A 1 90 ? 9.701 10.169 11.633 1.00 95.00 90 VAL A C 1
ATOM 632 O O . VAL A 1 90 ? 10.139 10.410 10.508 1.00 95.00 90 VAL A O 1
ATOM 635 N N . VAL A 1 91 ? 9.454 11.131 12.524 1.00 94.62 91 VAL A N 1
ATOM 636 C CA . VAL A 1 91 ? 9.746 12.549 12.280 1.00 94.62 91 VAL A CA 1
ATOM 637 C C . VAL A 1 91 ? 11.243 12.763 12.072 1.00 94.62 91 VAL A C 1
ATOM 639 O O . VAL A 1 91 ? 11.620 13.449 11.127 1.00 94.62 91 VAL A O 1
ATOM 642 N N . LEU A 1 92 ? 12.097 12.147 12.892 1.00 95.25 92 LEU A N 1
ATOM 643 C CA . LEU A 1 92 ? 13.550 12.219 12.747 1.00 95.25 92 LEU A CA 1
ATOM 644 C C . LEU A 1 92 ? 14.016 11.590 11.434 1.00 95.25 92 LEU A C 1
ATOM 646 O O . LEU A 1 92 ? 14.814 12.204 10.741 1.00 95.25 92 LEU A O 1
ATOM 650 N N . MET A 1 93 ? 13.478 10.435 11.035 1.00 93.69 93 MET A N 1
ATOM 651 C CA . MET A 1 93 ? 13.771 9.836 9.728 1.00 93.69 93 MET A CA 1
ATOM 652 C C . MET A 1 93 ? 13.371 10.765 8.579 1.00 93.69 93 MET A C 1
ATOM 654 O O . MET A 1 93 ? 14.147 10.947 7.641 1.00 93.69 93 MET A O 1
ATOM 658 N N . GLY A 1 94 ? 12.196 11.395 8.666 1.00 93.19 94 GLY A N 1
ATOM 659 C CA . GLY A 1 94 ? 11.762 12.401 7.697 1.00 93.19 94 GLY A CA 1
ATOM 660 C C . GLY A 1 94 ? 12.687 13.618 7.669 1.00 93.19 94 GLY A C 1
ATOM 661 O O . GLY A 1 94 ? 13.085 14.064 6.596 1.00 93.19 94 GLY A O 1
ATOM 662 N N . ALA A 1 95 ? 13.092 14.115 8.838 1.00 93.56 95 ALA A N 1
ATOM 663 C CA . ALA A 1 95 ? 14.035 15.219 8.964 1.00 93.56 95 ALA A CA 1
ATOM 664 C C . ALA A 1 95 ? 15.417 14.859 8.399 1.00 93.56 95 ALA A C 1
ATOM 666 O O . ALA A 1 95 ? 16.010 15.676 7.705 1.00 93.56 95 ALA A O 1
ATOM 667 N N . SER A 1 96 ? 15.913 13.639 8.623 1.00 91.56 96 SER A N 1
ATOM 668 C CA . SER A 1 96 ? 17.165 13.148 8.038 1.00 91.56 96 SER A CA 1
ATOM 669 C C . SER A 1 96 ? 17.073 13.028 6.516 1.00 91.56 96 SER A C 1
ATOM 671 O O . SER A 1 96 ? 18.009 13.418 5.821 1.00 91.56 96 SER A O 1
ATOM 673 N N . ALA A 1 97 ? 15.943 12.552 5.987 1.00 91.12 97 ALA A N 1
ATOM 674 C CA . ALA A 1 97 ? 15.711 12.490 4.546 1.00 91.12 97 ALA A CA 1
ATOM 675 C C . ALA A 1 97 ? 15.705 13.900 3.919 1.00 91.12 97 ALA A C 1
ATOM 677 O O . ALA A 1 97 ? 16.348 14.127 2.895 1.00 91.12 97 ALA A O 1
ATOM 678 N N . LEU A 1 98 ? 15.052 14.868 4.572 1.00 92.19 98 LEU A N 1
ATOM 679 C CA . LEU A 1 98 ? 15.058 16.277 4.159 1.00 92.19 98 LEU A CA 1
ATOM 680 C C . LEU A 1 98 ? 16.441 16.927 4.303 1.00 92.19 98 LEU A C 1
ATOM 682 O O . LEU A 1 98 ? 16.857 17.673 3.425 1.00 92.19 98 LEU A O 1
ATOM 686 N N . ALA A 1 99 ? 17.188 16.627 5.364 1.00 91.88 99 ALA A N 1
ATOM 687 C CA . ALA A 1 99 ? 18.557 17.110 5.526 1.00 91.88 99 ALA A CA 1
ATOM 688 C C . ALA A 1 99 ? 19.461 16.610 4.388 1.00 91.88 99 ALA A C 1
ATOM 690 O O . ALA A 1 99 ? 20.290 17.368 3.889 1.00 91.88 99 ALA A O 1
ATOM 691 N N . GLY A 1 100 ? 19.250 15.376 3.915 1.00 90.88 100 GLY A N 1
ATOM 692 C CA . GLY A 1 100 ? 19.922 14.843 2.730 1.00 90.88 100 GLY A CA 1
ATOM 693 C C . GLY A 1 100 ? 19.643 15.641 1.453 1.00 90.88 100 GLY A C 1
ATOM 694 O O . GLY A 1 100 ? 20.539 15.785 0.627 1.00 90.88 100 GLY A O 1
ATOM 695 N N . LEU A 1 101 ? 18.444 16.210 1.288 1.00 90.06 101 LEU A N 1
ATOM 696 C CA . LEU A 1 101 ? 18.144 17.125 0.174 1.00 90.06 101 LEU A CA 1
ATOM 697 C C . LEU A 1 101 ? 18.871 18.467 0.304 1.00 90.06 101 LEU A C 1
ATOM 699 O O . LEU A 1 101 ? 19.262 19.045 -0.701 1.00 90.06 101 LEU A O 1
ATOM 703 N N . LEU A 1 102 ? 19.024 18.971 1.530 1.00 90.25 102 LEU A N 1
ATOM 704 C CA . LEU A 1 102 ? 19.590 20.299 1.780 1.00 90.25 102 LEU A CA 1
ATOM 705 C C . LEU A 1 102 ? 21.124 20.312 1.775 1.00 90.25 102 LEU A C 1
ATOM 707 O O . LEU A 1 102 ? 21.722 21.325 1.426 1.00 90.25 102 LEU A O 1
ATOM 711 N N . VAL A 1 103 ? 21.752 19.217 2.210 1.00 92.44 103 VAL A N 1
ATOM 712 C CA . VAL A 1 103 ? 23.203 19.144 2.472 1.00 92.44 103 VAL A CA 1
ATOM 713 C C . VAL A 1 103 ? 23.884 18.019 1.679 1.00 92.44 103 VAL A C 1
ATOM 715 O O . VAL A 1 103 ? 25.110 17.966 1.608 1.00 92.44 103 VAL A O 1
ATOM 718 N N . GLY A 1 104 ? 23.119 17.097 1.088 1.00 85.88 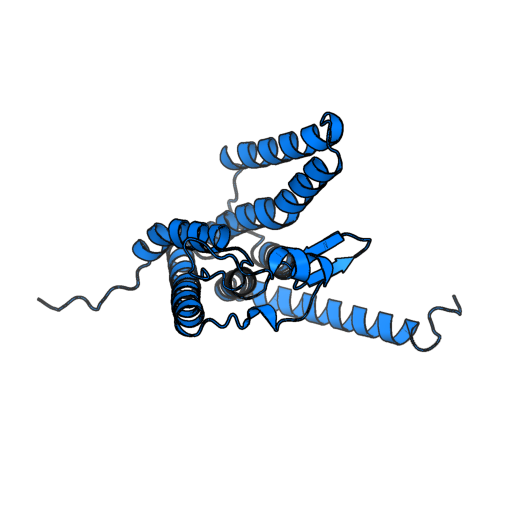104 GLY A N 1
ATOM 719 C CA . GLY A 1 104 ? 23.670 15.967 0.342 1.00 85.88 104 GLY A CA 1
ATOM 720 C C . GLY A 1 104 ? 24.313 16.379 -0.982 1.00 85.88 104 GLY A C 1
ATOM 721 O O . GLY A 1 104 ? 23.926 17.360 -1.608 1.00 85.88 104 GLY A O 1
ATOM 722 N N . SER A 1 105 ? 25.293 15.590 -1.423 1.00 86.19 105 SER A N 1
ATOM 723 C CA . SER A 1 105 ? 26.006 15.806 -2.688 1.00 86.19 105 SER A CA 1
ATOM 724 C C . SER A 1 105 ? 25.273 15.259 -3.919 1.00 86.19 105 SER A C 1
ATOM 726 O O . SER A 1 105 ? 25.574 15.679 -5.033 1.00 86.19 105 SER A O 1
ATOM 728 N N . ASP A 1 106 ? 24.321 14.338 -3.735 1.00 89.88 106 ASP A N 1
ATOM 729 C CA . ASP A 1 106 ? 23.509 13.752 -4.807 1.00 89.88 106 ASP A CA 1
ATOM 730 C C . ASP A 1 106 ? 22.028 14.108 -4.617 1.00 89.88 106 ASP A C 1
ATOM 732 O O . ASP A 1 106 ? 21.277 13.438 -3.902 1.00 89.88 106 ASP A O 1
ATOM 736 N N . GLU A 1 107 ? 21.607 15.181 -5.286 1.00 86.62 107 GLU A N 1
ATOM 737 C CA . GLU A 1 107 ? 20.236 15.695 -5.240 1.00 86.62 107 GLU A CA 1
ATOM 738 C C . GLU A 1 107 ? 19.204 14.642 -5.674 1.00 86.62 107 GLU A C 1
ATOM 740 O O . GLU A 1 107 ? 18.134 14.523 -5.069 1.00 86.62 107 GLU A O 1
ATOM 745 N N . LYS A 1 108 ? 19.523 13.827 -6.689 1.00 85.62 108 LYS A N 1
ATOM 746 C CA . LYS A 1 108 ? 18.589 12.830 -7.235 1.00 85.62 108 LYS A CA 1
ATOM 747 C C . LYS A 1 108 ? 18.385 11.673 -6.266 1.00 85.62 108 LYS A C 1
ATOM 749 O O . LYS A 1 108 ? 17.245 11.237 -6.066 1.00 85.62 108 LYS A O 1
ATOM 754 N N . ALA A 1 109 ? 19.461 11.182 -5.654 1.00 85.94 109 ALA A N 1
ATOM 755 C CA . ALA A 1 109 ? 19.377 10.138 -4.636 1.00 85.94 109 ALA A CA 1
ATOM 756 C C . ALA A 1 109 ? 18.602 10.626 -3.399 1.00 85.94 109 ALA A C 1
ATOM 758 O O . ALA A 1 109 ? 17.714 9.923 -2.897 1.00 85.94 109 ALA A O 1
ATOM 759 N N . SER A 1 110 ? 18.866 11.856 -2.953 1.00 89.00 110 SER A N 1
ATOM 760 C CA . SER A 1 110 ? 18.157 12.476 -1.831 1.00 89.00 110 SER A CA 1
ATOM 761 C C . SER A 1 110 ? 16.666 12.671 -2.116 1.00 89.00 110 SER A C 1
ATOM 763 O O . SER A 1 110 ? 15.827 12.279 -1.301 1.00 89.00 110 SER A O 1
ATOM 765 N N . LEU A 1 111 ? 16.308 13.181 -3.300 1.00 89.00 111 LEU A N 1
ATOM 766 C CA . LEU A 1 111 ? 14.912 13.334 -3.716 1.00 89.00 111 LEU A CA 1
ATOM 767 C C . LEU A 1 111 ? 14.190 11.986 -3.766 1.00 89.00 111 LEU A C 1
ATOM 769 O O . LEU A 1 111 ? 13.079 11.859 -3.252 1.00 89.00 111 LEU A O 1
ATOM 773 N N . THR A 1 112 ? 14.836 10.963 -4.329 1.00 87.19 112 THR A N 1
ATOM 774 C CA . THR A 1 112 ? 14.272 9.607 -4.402 1.00 87.19 112 THR A CA 1
ATOM 775 C C . THR A 1 112 ? 14.008 9.045 -3.007 1.00 87.19 112 THR A C 1
ATOM 777 O O . THR A 1 112 ? 12.955 8.448 -2.771 1.00 87.19 112 THR A O 1
ATOM 780 N N . THR A 1 113 ? 14.921 9.282 -2.062 1.00 90.00 113 THR A N 1
ATOM 781 C CA . THR A 1 113 ? 14.775 8.860 -0.662 1.00 90.00 113 THR A CA 1
ATOM 782 C C . THR A 1 113 ? 13.575 9.534 -0.002 1.00 90.00 113 THR A C 1
ATOM 784 O O . THR A 1 113 ? 12.744 8.8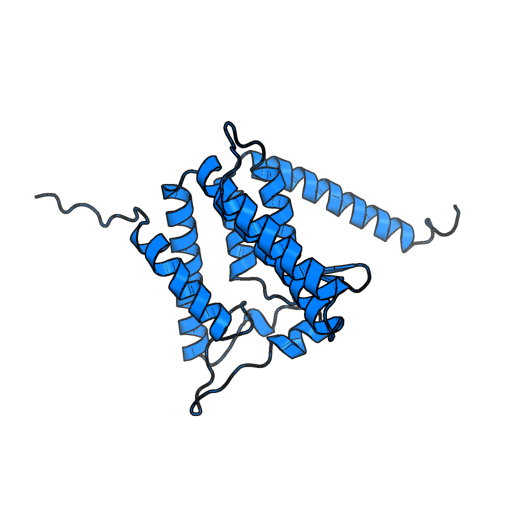58 0.608 1.00 90.00 113 THR A O 1
ATOM 787 N N . VAL A 1 114 ? 13.430 10.850 -0.173 1.00 91.81 114 VAL A N 1
ATOM 788 C CA . VAL A 1 114 ? 12.313 11.624 0.393 1.00 91.81 114 VAL A CA 1
ATOM 789 C C . VAL A 1 114 ? 10.982 11.190 -0.208 1.00 91.81 114 VAL A C 1
ATOM 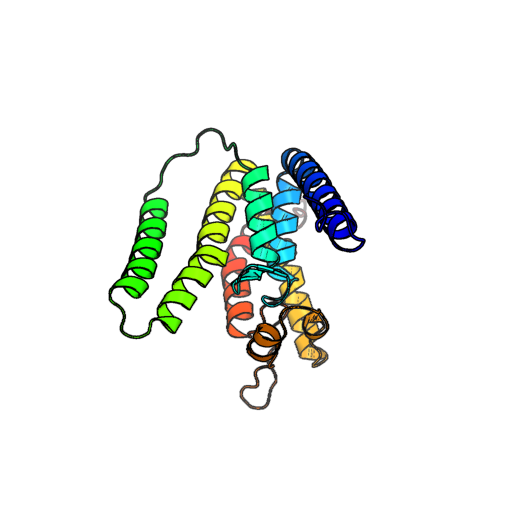791 O O . VAL A 1 114 ? 10.050 10.881 0.533 1.00 91.81 114 VAL A O 1
ATOM 794 N N . VAL A 1 115 ? 10.895 11.096 -1.536 1.00 89.62 115 VAL A N 1
ATOM 795 C CA . VAL A 1 115 ? 9.674 10.660 -2.226 1.00 89.62 115 VAL A CA 1
ATOM 796 C C . VAL A 1 115 ? 9.292 9.241 -1.805 1.00 89.62 115 VAL A C 1
ATOM 798 O O . VAL A 1 115 ? 8.123 8.991 -1.512 1.00 89.62 115 VAL A O 1
ATOM 801 N N . SER A 1 116 ? 10.256 8.324 -1.699 1.00 88.81 116 SER A N 1
ATOM 802 C CA . SER A 1 116 ? 10.001 6.944 -1.260 1.00 88.81 116 SER A CA 1
ATOM 803 C C . SER A 1 116 ? 9.515 6.890 0.189 1.00 88.81 116 SER A C 1
ATOM 805 O O . SER A 1 116 ? 8.540 6.197 0.494 1.00 88.81 116 SER A O 1
ATOM 807 N N . PHE A 1 117 ? 10.139 7.660 1.083 1.00 92.88 117 PHE A N 1
ATOM 808 C CA . PHE A 1 117 ? 9.733 7.730 2.483 1.00 92.88 117 PHE A CA 1
ATOM 809 C C . PHE A 1 117 ? 8.330 8.326 2.643 1.00 92.88 117 PHE A C 1
ATOM 811 O O . PHE A 1 117 ? 7.516 7.775 3.381 1.00 92.88 117 PHE A O 1
ATOM 818 N N . LEU A 1 118 ? 8.003 9.391 1.909 1.00 91.19 118 LEU A N 1
ATOM 819 C CA . LEU A 1 118 ? 6.669 9.999 1.932 1.00 91.19 118 LEU A CA 1
ATOM 820 C C . LEU A 1 118 ? 5.599 9.120 1.270 1.00 91.19 118 LEU A C 1
ATOM 822 O O . LEU A 1 118 ? 4.447 9.148 1.696 1.00 91.19 118 LEU A O 1
ATOM 826 N N . SER A 1 119 ? 5.960 8.327 0.259 1.00 90.00 119 SER A N 1
ATOM 827 C CA . SER A 1 119 ? 5.005 7.489 -0.482 1.00 90.00 119 SER A CA 1
ATOM 828 C C . SER A 1 119 ? 4.723 6.150 0.199 1.00 90.00 119 SER A C 1
ATOM 830 O O . SER A 1 119 ? 3.599 5.653 0.118 1.00 90.00 119 SER A O 1
ATOM 832 N N . TYR A 1 120 ? 5.714 5.566 0.879 1.00 90.62 120 TYR A N 1
ATOM 833 C CA . TYR A 1 120 ? 5.602 4.237 1.492 1.00 90.62 120 TYR A CA 1
ATOM 834 C C . TYR A 1 120 ? 5.852 4.241 2.999 1.00 90.62 120 TYR A C 1
ATOM 836 O O . TYR A 1 120 ? 5.064 3.663 3.747 1.00 90.62 120 TYR A O 1
ATOM 844 N N . GLY A 1 121 ? 6.912 4.912 3.455 1.00 92.25 121 GLY A N 1
ATOM 845 C CA . GLY A 1 121 ? 7.313 4.922 4.865 1.00 92.25 121 GLY A CA 1
ATOM 846 C C . GLY A 1 121 ? 6.262 5.562 5.772 1.00 92.25 121 GLY A C 1
ATOM 847 O O . GLY A 1 121 ? 5.739 4.913 6.678 1.00 92.25 121 GLY A O 1
ATOM 848 N N . VAL A 1 122 ? 5.906 6.818 5.495 1.00 94.00 122 VAL A N 1
ATOM 849 C CA . VAL A 1 122 ? 4.920 7.573 6.280 1.00 94.00 122 VAL A CA 1
ATOM 850 C C . VAL A 1 122 ? 3.533 6.922 6.219 1.00 94.00 122 VAL A C 1
ATOM 852 O O . VAL A 1 122 ? 2.969 6.660 7.285 1.00 94.00 122 VAL A O 1
ATOM 855 N N . PRO A 1 123 ? 2.967 6.585 5.041 1.00 93.81 123 PRO A N 1
ATOM 856 C CA . PRO A 1 123 ? 1.641 5.982 4.989 1.00 93.81 123 PRO A CA 1
ATOM 857 C C . PRO A 1 123 ? 1.611 4.588 5.620 1.00 93.81 123 PRO A C 1
ATOM 859 O O . PRO A 1 123 ? 0.656 4.271 6.326 1.00 93.81 123 PRO A O 1
ATOM 862 N N . GLY A 1 124 ? 2.664 3.781 5.442 1.00 93.06 124 GLY A N 1
ATOM 863 C CA . GLY A 1 124 ? 2.785 2.463 6.066 1.00 93.06 124 GLY A CA 1
ATOM 864 C C . GLY A 1 124 ? 2.834 2.537 7.593 1.00 93.06 124 GLY A C 1
ATOM 865 O O . GLY A 1 124 ? 2.101 1.809 8.266 1.00 93.06 124 GLY A O 1
ATOM 866 N N . TYR A 1 125 ? 3.624 3.464 8.143 1.00 93.94 125 TYR A N 1
ATOM 867 C CA . TYR A 1 125 ? 3.674 3.712 9.585 1.00 93.94 125 TYR A CA 1
ATOM 868 C C . TYR A 1 125 ? 2.313 4.154 10.136 1.00 93.94 125 TYR A C 1
ATOM 870 O O . TYR A 1 125 ? 1.796 3.562 11.091 1.00 93.94 125 TYR A O 1
ATOM 878 N N . LEU A 1 126 ? 1.709 5.170 9.510 1.00 94.06 126 LEU A N 1
ATOM 879 C CA . LEU A 1 126 ? 0.419 5.707 9.934 1.00 94.06 126 LEU A CA 1
ATOM 880 C C . LEU A 1 126 ? -0.668 4.636 9.875 1.00 94.06 126 LEU A C 1
ATOM 882 O O . LEU A 1 126 ? -1.422 4.487 10.833 1.00 94.06 126 LEU A O 1
ATOM 886 N N . LEU A 1 127 ? -0.737 3.851 8.800 1.00 93.56 127 LEU A N 1
ATOM 887 C CA . LEU A 1 127 ? -1.753 2.812 8.659 1.00 93.56 127 LEU A CA 1
ATOM 888 C C . LEU A 1 127 ? -1.553 1.656 9.619 1.00 93.56 127 LEU A C 1
ATOM 890 O O . LEU A 1 127 ? -2.531 1.252 10.241 1.00 93.56 127 LEU A O 1
ATOM 894 N N . GLY A 1 128 ? -0.327 1.166 9.810 1.00 90.75 128 GLY A N 1
ATOM 895 C CA . GLY A 1 128 ? -0.063 0.122 10.803 1.00 90.75 128 GLY A CA 1
ATOM 896 C C . GLY A 1 128 ? -0.541 0.544 12.193 1.00 90.75 128 GLY A C 1
ATOM 897 O O . GLY A 1 128 ? -1.214 -0.214 12.898 1.00 90.75 128 GLY A O 1
ATOM 898 N N . ARG A 1 129 ? -0.287 1.805 12.547 1.00 91.25 129 ARG A N 1
ATOM 899 C CA . ARG A 1 129 ? -0.673 2.373 13.835 1.00 91.25 129 ARG A CA 1
ATOM 900 C C . ARG A 1 129 ? -2.177 2.629 13.965 1.00 91.25 129 ARG A C 1
ATOM 902 O O . ARG A 1 129 ? -2.797 2.207 14.943 1.00 91.25 129 ARG A O 1
ATOM 909 N N . LEU A 1 130 ? -2.774 3.308 12.990 1.00 93.06 130 LEU A N 1
ATOM 910 C CA . LEU A 1 130 ? -4.197 3.652 12.992 1.00 93.06 130 LEU A CA 1
ATOM 911 C C . LEU A 1 130 ? -5.072 2.402 12.863 1.00 93.06 130 LEU A C 1
ATOM 913 O O . LEU A 1 130 ? -6.072 2.292 13.569 1.00 93.06 130 LEU A O 1
ATOM 917 N N . ALA A 1 131 ? -4.689 1.435 12.025 1.00 92.31 131 ALA A N 1
ATOM 918 C CA . ALA A 1 131 ? -5.414 0.178 11.868 1.00 92.31 131 ALA A CA 1
ATOM 919 C C . ALA A 1 131 ? -5.434 -0.617 13.177 1.00 92.31 131 ALA A C 1
ATOM 921 O O . ALA A 1 131 ? -6.507 -1.034 13.616 1.00 92.31 131 ALA A O 1
ATOM 922 N N . ALA A 1 132 ? -4.285 -0.769 13.846 1.00 90.94 132 ALA A N 1
ATOM 923 C CA . ALA A 1 132 ? -4.209 -1.489 15.117 1.00 90.94 132 ALA A CA 1
ATOM 924 C C . ALA A 1 132 ? -5.163 -0.903 16.173 1.00 90.94 132 ALA A C 1
ATOM 926 O O . ALA A 1 132 ? -5.863 -1.655 16.852 1.00 90.94 132 ALA A O 1
ATOM 927 N N . HIS A 1 133 ? -5.254 0.428 16.260 1.00 91.19 133 HIS A N 1
ATOM 928 C CA . HIS A 1 133 ? -6.207 1.093 17.147 1.00 91.19 133 HIS A CA 1
ATOM 929 C C . HIS A 1 133 ? -7.664 0.993 16.672 1.00 91.19 133 HIS A C 1
ATOM 931 O O . HIS A 1 133 ? -8.565 0.848 17.496 1.00 91.19 133 HIS A O 1
ATOM 937 N N . ARG A 1 134 ? -7.922 1.091 15.362 1.00 91.31 134 ARG A N 1
ATOM 938 C CA . ARG A 1 134 ? -9.285 1.199 14.823 1.00 91.31 134 ARG A CA 1
ATOM 939 C C . ARG A 1 134 ? -10.012 -0.139 14.726 1.00 91.31 134 ARG A C 1
ATOM 941 O O . ARG A 1 134 ? -11.217 -0.175 14.972 1.00 91.31 134 ARG A O 1
ATOM 948 N N . ILE A 1 135 ? -9.316 -1.206 14.331 1.00 91.94 135 ILE A N 1
ATOM 949 C CA . ILE A 1 135 ? -9.904 -2.542 14.119 1.00 91.94 135 ILE A CA 1
ATOM 950 C C . ILE A 1 135 ? -9.420 -3.594 15.122 1.00 91.94 135 ILE A C 1
ATOM 952 O O . ILE A 1 135 ? -9.983 -4.690 15.164 1.00 91.94 135 ILE A O 1
ATOM 956 N N . GLY A 1 136 ? -8.423 -3.255 15.944 1.00 91.00 136 GLY A N 1
ATOM 957 C CA . GLY A 1 136 ? -7.803 -4.153 16.911 1.00 91.00 136 GLY A CA 1
ATOM 958 C C . GLY A 1 136 ? -6.700 -5.019 16.298 1.00 91.00 136 GLY A C 1
ATOM 959 O O . GLY A 1 136 ? -6.758 -5.413 15.131 1.00 91.00 136 GLY A O 1
ATOM 960 N N . MET A 1 137 ? -5.705 -5.366 17.120 1.00 91.88 137 MET A N 1
ATOM 961 C CA . MET A 1 137 ? -4.528 -6.131 16.690 1.00 91.88 137 MET A CA 1
ATOM 962 C C . MET A 1 137 ? -4.886 -7.510 16.114 1.00 91.88 137 MET A C 1
ATOM 964 O O . MET A 1 137 ? -4.338 -7.906 15.093 1.00 91.88 137 MET A O 1
ATOM 968 N N . ALA A 1 138 ? -5.861 -8.210 16.705 1.00 92.12 138 ALA A N 1
ATOM 969 C CA . ALA A 1 138 ? -6.269 -9.537 16.239 1.00 92.12 138 ALA A CA 1
ATOM 970 C C . ALA A 1 138 ? -6.845 -9.519 14.809 1.00 92.12 138 ALA A C 1
ATOM 972 O O . ALA A 1 138 ? -6.560 -10.413 14.015 1.00 92.12 138 ALA A O 1
ATOM 973 N N . ALA A 1 139 ? -7.637 -8.495 14.465 1.00 92.50 139 ALA A N 1
ATOM 974 C CA . ALA A 1 139 ? -8.174 -8.345 13.114 1.00 92.50 139 ALA A CA 1
ATOM 975 C C . ALA A 1 139 ? -7.072 -7.967 12.119 1.00 92.50 139 ALA A C 1
ATOM 977 O O . ALA A 1 139 ? -7.029 -8.520 11.024 1.00 92.50 139 ALA A O 1
ATOM 978 N N . LEU A 1 140 ? -6.165 -7.065 12.511 1.00 94.31 140 LEU A N 1
ATOM 979 C CA . LEU A 1 140 ? -5.020 -6.680 11.688 1.00 94.31 140 LEU A CA 1
ATOM 980 C C . LEU A 1 140 ? -4.127 -7.887 11.368 1.00 94.31 140 LEU A C 1
ATOM 982 O O . LEU A 1 140 ? -3.811 -8.114 10.206 1.00 94.31 140 LEU A O 1
ATOM 986 N N . GLN A 1 141 ? -3.789 -8.696 12.375 1.00 95.31 141 GLN A N 1
ATOM 987 C CA . GLN A 1 141 ? -3.018 -9.931 12.207 1.00 95.31 141 GLN A CA 1
ATOM 988 C C . GLN A 1 141 ? -3.704 -10.910 11.252 1.00 95.31 141 GLN A C 1
ATOM 990 O O . GLN A 1 141 ? -3.046 -11.450 10.371 1.00 95.31 141 GLN A O 1
ATOM 995 N N . GLY A 1 142 ? -5.024 -11.101 11.373 1.00 94.75 142 GLY A N 1
ATOM 996 C CA . GLY A 1 142 ? -5.787 -11.948 10.451 1.00 94.75 142 GLY A CA 1
ATOM 997 C C . GLY A 1 142 ? -5.776 -11.438 9.004 1.00 94.75 142 GLY A C 1
ATOM 998 O O . GLY A 1 142 ? -5.593 -12.225 8.080 1.00 94.75 142 GLY A O 1
ATOM 999 N N . ILE A 1 143 ? -5.917 -10.125 8.796 1.00 95.94 143 ILE A N 1
ATOM 1000 C CA . ILE A 1 143 ? -5.856 -9.508 7.459 1.00 95.94 143 ILE A CA 1
ATOM 1001 C C . ILE A 1 143 ? -4.458 -9.672 6.847 1.00 95.94 143 ILE A C 1
ATOM 1003 O O . ILE A 1 143 ? -4.340 -10.079 5.692 1.00 95.94 143 ILE A O 1
ATOM 1007 N N . VAL A 1 144 ? -3.404 -9.405 7.627 1.00 96.25 144 VAL A N 1
ATOM 1008 C CA . VAL A 1 144 ? -2.006 -9.587 7.205 1.00 96.25 144 VAL A CA 1
ATOM 1009 C C . VAL A 1 144 ? -1.730 -11.043 6.854 1.00 96.25 144 VAL A C 1
ATOM 1011 O O . VAL A 1 144 ? -1.200 -11.318 5.782 1.00 96.25 144 VAL A O 1
ATOM 1014 N N . ALA A 1 145 ? -2.148 -11.972 7.710 1.00 96.12 145 ALA A N 1
ATOM 1015 C CA . ALA A 1 145 ? -2.006 -13.403 7.488 1.00 96.12 145 ALA A CA 1
ATOM 1016 C C . ALA A 1 145 ? -2.640 -13.849 6.166 1.00 96.12 145 ALA A C 1
ATOM 1018 O O . ALA A 1 145 ? -1.985 -14.520 5.372 1.00 96.12 145 ALA A O 1
ATOM 1019 N N . VAL A 1 146 ? -3.884 -13.443 5.888 1.00 96.31 146 VAL A N 1
ATOM 1020 C CA . VAL A 1 146 ? -4.564 -13.786 4.628 1.00 96.31 146 VAL A CA 1
ATOM 1021 C C . VAL A 1 146 ? -3.832 -13.184 3.431 1.00 96.31 146 VAL A C 1
ATOM 1023 O O . VAL A 1 146 ? -3.501 -13.910 2.496 1.00 96.31 146 VAL A O 1
ATOM 1026 N N . ALA A 1 147 ? -3.536 -11.883 3.465 1.00 97.12 147 ALA A N 1
ATOM 1027 C CA . ALA A 1 147 ? -2.891 -11.200 2.348 1.00 97.12 147 ALA A CA 1
ATOM 1028 C C . ALA A 1 147 ? -1.517 -11.800 2.024 1.00 97.12 147 ALA A C 1
ATOM 1030 O O . ALA A 1 147 ? -1.242 -12.127 0.872 1.00 97.12 147 ALA A O 1
ATOM 1031 N N . PHE A 1 148 ? -0.672 -12.018 3.033 1.00 97.31 148 PHE A N 1
ATOM 1032 C CA . PHE A 1 148 ? 0.666 -12.563 2.815 1.00 97.31 148 PHE A CA 1
ATOM 1033 C C . PHE A 1 148 ? 0.680 -14.070 2.544 1.00 97.31 148 PHE A C 1
ATOM 1035 O O . PHE A 1 148 ? 1.601 -14.543 1.882 1.00 97.31 148 PHE A O 1
ATOM 1042 N N . THR A 1 149 ? -0.357 -14.814 2.943 1.00 96.56 149 THR A N 1
ATOM 1043 C CA . THR A 1 149 ? -0.558 -16.193 2.465 1.00 96.56 149 THR A CA 1
ATOM 1044 C C . THR A 1 149 ? -0.845 -16.205 0.965 1.00 96.56 149 THR A C 1
ATOM 1046 O O . THR A 1 149 ? -0.238 -16.987 0.237 1.00 96.56 149 THR A O 1
ATOM 1049 N N . VAL A 1 150 ? -1.710 -15.304 0.479 1.00 97.56 150 VAL A N 1
ATOM 1050 C CA . VAL A 1 150 ? -1.973 -15.149 -0.962 1.00 97.56 150 VAL A CA 1
ATOM 1051 C C . VAL A 1 150 ? -0.699 -14.745 -1.705 1.00 97.56 150 VAL A C 1
ATOM 1053 O O . VAL A 1 150 ? -0.367 -15.367 -2.709 1.00 97.56 150 VAL A O 1
ATOM 1056 N N . VAL A 1 151 ? 0.058 -13.767 -1.195 1.00 98.06 151 VAL A N 1
ATOM 1057 C CA . VAL A 1 151 ? 1.349 -13.360 -1.784 1.00 98.06 151 VAL A CA 1
ATOM 1058 C C . VAL A 1 151 ? 2.333 -14.528 -1.837 1.00 98.06 151 VAL A C 1
ATOM 1060 O O . VAL A 1 151 ? 2.959 -14.745 -2.869 1.00 98.06 151 VAL A O 1
ATOM 1063 N N . GLY A 1 152 ? 2.457 -15.299 -0.754 1.00 97.50 152 GLY A N 1
ATOM 1064 C CA . GLY A 1 152 ? 3.328 -16.471 -0.709 1.00 97.50 152 GLY A CA 1
ATOM 1065 C C . GLY A 1 152 ? 2.922 -17.535 -1.730 1.00 97.50 152 GLY A C 1
ATOM 1066 O O . GLY A 1 152 ? 3.773 -18.047 -2.452 1.00 97.50 152 GLY A O 1
ATOM 1067 N N . ALA A 1 153 ? 1.623 -17.819 -1.850 1.00 97.56 153 ALA A N 1
ATOM 1068 C CA . ALA A 1 153 ? 1.106 -18.751 -2.848 1.00 97.56 153 ALA A CA 1
ATOM 1069 C C . ALA A 1 153 ? 1.384 -18.267 -4.281 1.00 97.56 153 ALA A C 1
ATOM 1071 O O . ALA A 1 153 ? 1.867 -19.042 -5.104 1.00 97.56 153 ALA A O 1
ATOM 1072 N N . LEU A 1 154 ? 1.149 -16.984 -4.569 1.00 97.44 154 LEU A N 1
ATOM 1073 C CA . LEU A 1 154 ? 1.441 -16.391 -5.876 1.00 97.44 154 LEU A CA 1
ATOM 1074 C C . LEU A 1 154 ? 2.937 -16.425 -6.201 1.00 97.44 154 LEU A C 1
ATOM 1076 O O . LEU A 1 154 ? 3.289 -16.727 -7.334 1.00 97.44 154 LEU A O 1
ATOM 1080 N N . ALA A 1 155 ? 3.813 -16.198 -5.220 1.00 96.88 155 ALA A N 1
ATOM 1081 C CA . ALA A 1 155 ? 5.259 -16.304 -5.405 1.00 96.88 155 ALA A CA 1
ATOM 1082 C C . ALA A 1 155 ? 5.704 -17.738 -5.742 1.00 96.88 155 ALA A C 1
ATOM 1084 O O . ALA A 1 155 ? 6.577 -17.932 -6.586 1.00 96.88 155 ALA A O 1
ATOM 1085 N N . VAL A 1 156 ? 5.091 -18.753 -5.120 1.00 97.25 156 VAL A N 1
ATOM 1086 C CA . VAL A 1 156 ? 5.338 -20.166 -5.462 1.00 97.25 156 VAL A CA 1
ATOM 1087 C C . VAL A 1 156 ? 4.865 -20.471 -6.885 1.00 97.25 156 VAL A C 1
ATOM 1089 O O . VAL A 1 156 ? 5.589 -21.123 -7.634 1.00 97.25 156 VAL A O 1
ATOM 1092 N N . VAL A 1 157 ? 3.683 -19.981 -7.273 1.00 97.25 157 VAL A N 1
ATOM 1093 C CA . VAL A 1 157 ? 3.144 -20.148 -8.634 1.00 97.25 157 VAL A CA 1
ATOM 1094 C C . VAL A 1 157 ? 4.037 -19.464 -9.670 1.00 97.25 157 VAL A C 1
ATOM 1096 O O . VAL A 1 157 ? 4.399 -20.091 -10.660 1.00 97.25 157 VAL A O 1
ATOM 1099 N N . GLU A 1 158 ? 4.442 -18.217 -9.431 1.00 96.38 158 GLU A N 1
ATOM 1100 C CA . GLU A 1 158 ? 5.364 -17.475 -10.298 1.00 96.38 158 GLU A CA 1
ATOM 1101 C C . GLU A 1 158 ? 6.683 -18.227 -10.477 1.00 96.38 158 GLU A C 1
ATOM 1103 O O . GLU A 1 158 ? 7.160 -18.396 -11.601 1.00 96.38 158 GLU A O 1
ATOM 1108 N N . PHE A 1 159 ? 7.254 -18.720 -9.375 1.00 94.88 159 PHE A N 1
ATOM 1109 C CA . PHE A 1 159 ? 8.492 -19.488 -9.406 1.00 94.88 159 PHE A CA 1
ATOM 1110 C C . PHE A 1 159 ? 8.347 -20.781 -10.217 1.00 94.88 159 PHE A C 1
ATOM 1112 O O . PHE A 1 159 ? 9.215 -21.088 -11.031 1.00 94.88 159 PHE A O 1
ATOM 1119 N N . ALA A 1 160 ? 7.252 -21.519 -10.016 1.00 96.25 160 ALA A N 1
ATOM 1120 C CA . ALA A 1 160 ? 7.003 -22.796 -10.681 1.00 96.25 160 ALA A CA 1
ATOM 1121 C C . ALA A 1 160 ? 6.687 -22.648 -12.179 1.00 96.25 160 ALA A C 1
ATOM 1123 O O . ALA A 1 160 ? 7.059 -23.514 -12.967 1.00 96.25 160 ALA A O 1
ATOM 1124 N N . LEU A 1 161 ? 5.994 -21.575 -12.570 1.00 95.12 161 LEU A N 1
ATOM 1125 C CA . LEU A 1 161 ? 5.579 -21.333 -13.955 1.00 95.12 161 LEU A CA 1
ATOM 1126 C C . LEU A 1 161 ? 6.562 -20.461 -14.745 1.00 95.12 161 LEU A C 1
ATOM 1128 O O . LEU A 1 161 ? 6.374 -20.284 -15.946 1.00 95.12 161 LEU A O 1
ATO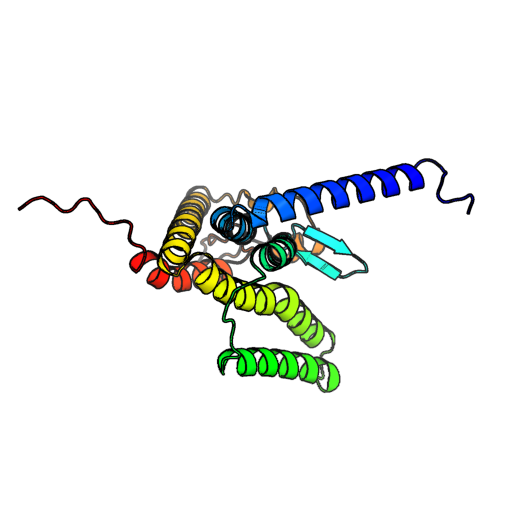M 1132 N N . HIS A 1 162 ? 7.580 -19.893 -14.088 1.00 92.94 162 HIS A N 1
ATOM 1133 C CA . HIS A 1 162 ? 8.492 -18.897 -14.666 1.00 92.94 162 HIS A CA 1
ATOM 1134 C C . HIS A 1 162 ? 7.760 -17.722 -15.335 1.00 92.94 162 HIS A C 1
ATOM 1136 O O . HIS A 1 162 ? 8.239 -17.134 -16.305 1.00 92.94 162 HIS A O 1
ATOM 1142 N N . TRP A 1 163 ? 6.585 -17.382 -14.807 1.00 94.25 163 TRP A N 1
ATOM 1143 C CA . TRP A 1 163 ? 5.712 -16.352 -15.345 1.00 94.25 163 TRP A CA 1
ATOM 1144 C C . TRP A 1 163 ? 5.228 -15.446 -14.220 1.00 94.25 163 TRP A C 1
ATOM 1146 O O . TRP A 1 163 ? 4.607 -15.905 -13.261 1.00 94.25 163 TRP A O 1
ATOM 1156 N N . ASN A 1 164 ? 5.509 -14.151 -14.359 1.00 95.06 164 ASN A N 1
ATOM 1157 C CA . ASN A 1 164 ? 5.043 -13.124 -13.442 1.00 95.06 164 ASN A CA 1
ATOM 1158 C C . ASN A 1 164 ? 3.860 -12.365 -14.083 1.00 95.06 164 ASN A C 1
ATOM 1160 O O . ASN A 1 164 ? 4.090 -11.531 -14.963 1.00 95.06 164 ASN A O 1
ATOM 1164 N N . PRO A 1 165 ? 2.609 -12.606 -13.637 1.00 93.88 165 PRO A N 1
ATOM 1165 C CA . PRO A 1 165 ? 1.420 -11.972 -14.216 1.00 93.88 165 PRO A CA 1
ATOM 1166 C C . PRO A 1 165 ? 1.347 -10.463 -13.954 1.00 93.88 165 PRO A C 1
ATOM 1168 O O . PRO A 1 165 ? 0.591 -9.745 -14.602 1.00 93.88 165 PRO A O 1
ATOM 1171 N N . PHE A 1 166 ? 2.108 -9.947 -12.987 1.00 95.25 166 PHE A N 1
ATOM 1172 C CA . PHE A 1 166 ? 2.068 -8.534 -12.634 1.00 95.25 166 PHE A CA 1
ATOM 1173 C C . PHE A 1 166 ? 2.796 -7.654 -13.656 1.00 95.25 166 PHE A C 1
ATOM 1175 O O . PHE A 1 166 ? 2.502 -6.461 -13.742 1.00 95.25 166 PHE A O 1
ATOM 1182 N N . LEU A 1 167 ? 3.695 -8.224 -14.469 1.00 94.56 167 LEU A N 1
ATOM 1183 C CA . LEU A 1 167 ? 4.372 -7.516 -15.565 1.00 94.56 167 LEU A CA 1
ATOM 1184 C C . LEU A 1 167 ? 3.408 -7.076 -16.678 1.00 94.56 167 LEU A C 1
ATOM 1186 O O . LEU A 1 167 ? 3.672 -6.086 -17.373 1.00 94.56 167 LEU A O 1
ATOM 1190 N N . ASP A 1 168 ? 2.272 -7.765 -16.794 1.00 93.50 168 ASP A N 1
ATOM 1191 C CA . ASP A 1 168 ? 1.215 -7.459 -17.758 1.00 93.50 168 ASP A CA 1
ATOM 1192 C C . ASP A 1 168 ? 0.366 -6.249 -17.328 1.00 93.50 168 ASP A C 1
ATOM 1194 O O . ASP A 1 168 ? -0.379 -5.685 -18.133 1.00 93.50 168 ASP A O 1
ATOM 1198 N N . LEU A 1 169 ? 0.494 -5.795 -16.073 1.00 94.00 169 LEU A N 1
ATOM 1199 C CA . LEU A 1 169 ? -0.243 -4.635 -15.581 1.00 94.00 169 LEU A CA 1
ATOM 1200 C C . LEU A 1 169 ? 0.324 -3.328 -16.164 1.00 94.00 169 LEU A C 1
ATOM 1202 O O . LEU A 1 169 ? 1.525 -3.050 -16.027 1.00 94.00 169 LEU A O 1
ATOM 1206 N N . PRO A 1 170 ? -0.528 -2.485 -16.783 1.00 91.88 170 PRO A N 1
ATOM 1207 C CA . PRO A 1 170 ? -0.100 -1.222 -17.366 1.00 91.88 170 PRO A CA 1
ATOM 1208 C C . PRO A 1 170 ? 0.275 -0.207 -16.281 1.00 91.88 170 PRO A C 1
ATOM 1210 O O . PRO A 1 170 ? -0.192 -0.268 -15.144 1.00 91.88 170 PRO A O 1
ATOM 1213 N N . GLY A 1 171 ? 1.094 0.779 -16.641 1.00 91.31 171 GLY A N 1
ATOM 1214 C CA . GLY A 1 171 ? 1.483 1.842 -15.723 1.00 91.31 171 GLY A CA 1
ATOM 1215 C C . GLY A 1 171 ? 2.602 2.716 -16.270 1.00 91.31 171 GLY A C 1
ATOM 1216 O O . GLY A 1 171 ? 2.793 2.828 -17.482 1.00 91.31 171 GLY A O 1
ATOM 1217 N N . ASN A 1 172 ? 3.352 3.342 -15.370 1.00 92.94 172 ASN A N 1
ATOM 1218 C CA . ASN A 1 172 ? 4.483 4.184 -15.723 1.00 92.94 172 ASN A CA 1
ATOM 1219 C C . ASN A 1 172 ? 5.583 3.354 -16.410 1.00 92.94 172 ASN A C 1
ATOM 1221 O O . ASN A 1 172 ? 6.209 2.498 -15.787 1.00 92.94 172 ASN A O 1
ATOM 1225 N N . GLY A 1 173 ? 5.831 3.625 -17.695 1.00 90.75 173 GLY A N 1
ATOM 1226 C CA . GLY A 1 173 ? 6.767 2.843 -18.507 1.00 90.75 173 GLY A CA 1
ATOM 1227 C C . GLY A 1 173 ? 8.209 2.863 -17.994 1.00 90.75 173 GLY A C 1
ATOM 1228 O O . GLY A 1 173 ? 8.874 1.833 -18.040 1.00 90.75 173 GLY A O 1
ATOM 1229 N N . GLY A 1 174 ? 8.672 3.996 -17.453 1.00 90.12 174 GLY A N 1
ATOM 1230 C CA . GLY A 1 174 ? 10.021 4.120 -16.892 1.00 90.12 174 GLY A CA 1
ATOM 1231 C C . GLY A 1 174 ? 10.194 3.301 -15.615 1.00 90.12 174 GLY A C 1
ATOM 1232 O O . GLY A 1 174 ? 11.147 2.535 -15.493 1.00 90.12 174 GLY A O 1
ATOM 1233 N N . LEU A 1 175 ? 9.231 3.392 -14.693 1.00 90.44 175 LEU A N 1
ATOM 1234 C CA . LEU A 1 175 ? 9.227 2.562 -13.487 1.00 90.44 175 LEU A CA 1
ATOM 1235 C C . LEU A 1 175 ? 9.074 1.079 -13.824 1.00 90.44 175 LEU A C 1
ATOM 1237 O O . LEU A 1 175 ? 9.758 0.264 -13.218 1.00 90.44 175 LEU A O 1
ATOM 1241 N N . ARG A 1 176 ? 8.241 0.720 -14.805 1.00 92.44 176 ARG A N 1
ATOM 1242 C CA . ARG A 1 176 ? 8.099 -0.675 -15.241 1.00 92.44 176 ARG A CA 1
ATOM 1243 C C . ARG A 1 176 ? 9.383 -1.211 -15.873 1.00 92.44 176 ARG A C 1
ATOM 1245 O O . ARG A 1 176 ? 9.733 -2.353 -15.624 1.00 92.44 176 ARG A O 1
ATOM 1252 N N . ALA A 1 177 ? 10.106 -0.414 -16.658 1.00 91.81 177 ALA A N 1
ATOM 1253 C CA . ALA A 1 177 ? 11.396 -0.835 -17.208 1.00 91.81 177 ALA A CA 1
ATOM 1254 C C . ALA A 1 177 ? 12.437 -1.074 -16.098 1.00 91.81 177 ALA A C 1
ATOM 1256 O O . ALA A 1 177 ? 13.207 -2.030 -16.162 1.00 91.81 177 ALA A O 1
ATOM 1257 N N . LEU A 1 178 ? 12.424 -0.234 -15.058 1.00 90.56 178 LEU A N 1
ATOM 1258 C CA . LEU A 1 178 ? 13.346 -0.338 -13.929 1.00 90.56 178 LEU A CA 1
ATOM 1259 C C . LEU A 1 178 ? 13.013 -1.508 -12.986 1.00 90.56 178 LEU A C 1
ATOM 1261 O O . LEU A 1 178 ? 13.902 -2.268 -12.619 1.00 90.56 178 LEU A O 1
ATOM 1265 N N . TRP A 1 179 ? 11.744 -1.646 -12.601 1.00 90.50 179 TRP A N 1
ATOM 1266 C CA . TRP A 1 179 ? 11.273 -2.591 -11.579 1.00 90.50 179 TRP A CA 1
ATOM 1267 C C . TRP A 1 179 ? 10.641 -3.866 -12.152 1.00 90.50 179 TRP A C 1
ATOM 1269 O O . TRP A 1 179 ? 10.308 -4.771 -11.405 1.00 90.50 179 TRP A O 1
ATOM 1279 N N . GLY A 1 180 ? 10.422 -3.946 -13.463 1.00 89.31 180 GLY A N 1
ATOM 1280 C CA . GLY A 1 180 ? 9.874 -5.135 -14.126 1.00 89.31 180 GLY A CA 1
ATOM 1281 C C . GLY A 1 180 ? 10.943 -6.077 -14.681 1.00 89.31 180 GLY A C 1
ATOM 1282 O O . GLY A 1 180 ? 10.611 -7.094 -15.287 1.00 89.31 180 GLY A O 1
ATOM 1283 N N . THR A 1 181 ? 12.226 -5.741 -14.521 1.00 91.12 181 THR A N 1
ATOM 1284 C CA . THR A 1 181 ? 13.328 -6.591 -14.982 1.00 91.12 181 THR A CA 1
ATOM 1285 C C . THR A 1 181 ? 13.573 -7.709 -13.969 1.00 91.12 181 THR A C 1
ATOM 1287 O O . THR A 1 181 ? 14.183 -7.479 -12.926 1.00 91.12 181 THR A O 1
ATOM 1290 N N . LEU A 1 182 ? 13.126 -8.923 -14.306 1.00 90.69 182 LEU A N 1
ATOM 1291 C CA . LEU A 1 182 ? 13.221 -10.098 -13.435 1.00 90.69 182 LEU A CA 1
ATOM 1292 C C . LEU A 1 182 ? 14.668 -10.434 -13.055 1.00 90.69 182 LEU A C 1
ATOM 1294 O O . LEU A 1 182 ? 15.563 -10.508 -13.905 1.00 90.69 182 LEU A O 1
ATOM 1298 N N . GLN A 1 183 ? 14.896 -10.709 -11.772 1.00 89.88 183 GLN A N 1
ATOM 1299 C CA . GLN A 1 183 ? 16.241 -10.915 -11.248 1.00 89.88 183 GLN A CA 1
ATOM 1300 C C . GLN A 1 183 ? 16.645 -12.388 -11.144 1.00 89.88 183 GLN A C 1
ATOM 1302 O O . GLN A 1 183 ? 16.224 -13.131 -10.251 1.00 89.88 183 GLN A O 1
ATOM 1307 N N . GLY A 1 184 ? 17.606 -12.786 -11.975 1.00 90.62 184 GLY A N 1
ATOM 1308 C CA . GLY A 1 184 ? 18.312 -14.060 -11.830 1.00 90.62 184 GLY A CA 1
ATOM 1309 C C . GLY A 1 184 ? 19.315 -14.067 -10.667 1.00 90.62 184 GLY A C 1
ATOM 1310 O O . GLY A 1 184 ? 19.885 -13.032 -10.305 1.00 90.62 184 GLY A O 1
ATOM 1311 N N . ARG A 1 185 ? 19.553 -15.234 -10.061 1.00 88.81 185 ARG A N 1
ATOM 1312 C CA . ARG A 1 185 ? 20.752 -15.526 -9.249 1.00 88.81 185 ARG A CA 1
ATOM 1313 C C . ARG A 1 185 ? 21.044 -17.022 -9.290 1.00 88.81 185 ARG A C 1
ATOM 1315 O O . ARG A 1 185 ? 20.139 -17.824 -9.108 1.00 88.81 185 ARG A O 1
ATOM 1322 N N . GLY A 1 186 ? 22.304 -17.398 -9.524 1.00 89.19 186 GLY A N 1
ATOM 1323 C CA . GLY A 1 186 ? 22.690 -18.813 -9.614 1.00 89.19 186 GLY A CA 1
ATOM 1324 C C . GLY A 1 186 ? 21.993 -19.565 -10.755 1.00 89.19 186 GLY A C 1
ATOM 1325 O O . GLY A 1 186 ? 21.661 -20.730 -10.595 1.00 89.19 186 GLY A O 1
ATOM 1326 N N . GLY A 1 187 ? 21.709 -18.885 -11.872 1.00 89.00 187 GLY A N 1
ATOM 1327 C CA . GLY A 1 187 ? 21.007 -19.465 -13.025 1.00 89.00 187 GLY A CA 1
ATOM 1328 C C . GLY A 1 187 ? 19.489 -19.601 -12.866 1.00 89.00 187 GLY A C 1
ATOM 1329 O O . GLY A 1 187 ? 18.830 -20.039 -13.800 1.00 89.00 187 GLY A O 1
ATOM 1330 N N . ILE A 1 188 ? 18.923 -19.204 -11.722 1.00 89.88 188 ILE A N 1
ATOM 1331 C CA . ILE A 1 188 ? 17.491 -19.327 -11.431 1.00 89.88 188 ILE A CA 1
ATOM 1332 C C . ILE A 1 188 ? 16.863 -17.934 -11.349 1.00 89.88 188 ILE A C 1
ATOM 1334 O O . ILE A 1 188 ? 17.382 -17.049 -10.660 1.00 89.88 188 ILE A O 1
ATOM 1338 N N . VAL A 1 189 ? 15.743 -17.736 -12.049 1.00 92.69 189 VAL A N 1
ATOM 1339 C CA . VAL A 1 189 ? 14.916 -16.528 -11.928 1.00 92.69 189 VAL A CA 1
ATOM 1340 C C . VAL A 1 189 ? 14.155 -16.584 -10.608 1.00 92.69 189 VAL A C 1
ATOM 1342 O O . VAL A 1 189 ? 13.512 -17.584 -10.289 1.00 92.69 189 VAL A O 1
ATOM 1345 N N . ARG A 1 190 ? 14.266 -15.522 -9.810 1.00 93.56 190 ARG A N 1
ATOM 1346 C CA . ARG A 1 190 ? 13.601 -15.424 -8.508 1.00 93.56 190 ARG A CA 1
ATOM 1347 C C . ARG A 1 190 ? 12.192 -14.874 -8.684 1.00 93.56 190 ARG A C 1
ATOM 1349 O O . ARG A 1 190 ? 11.985 -14.011 -9.526 1.00 93.56 190 ARG A O 1
ATOM 1356 N N . ALA A 1 191 ? 11.262 -15.340 -7.853 1.00 95.44 191 ALA A N 1
ATOM 1357 C CA . ALA A 1 191 ? 9.941 -14.732 -7.769 1.00 95.44 191 ALA A CA 1
ATOM 1358 C C . ALA A 1 191 ? 10.030 -13.317 -7.177 1.00 95.44 191 ALA A C 1
ATOM 1360 O O . ALA A 1 191 ? 10.831 -13.059 -6.267 1.00 95.44 191 ALA A O 1
ATOM 1361 N N . GLU A 1 192 ? 9.195 -12.415 -7.681 1.00 95.12 192 GLU A N 1
ATOM 1362 C CA . GLU A 1 192 ? 9.163 -11.002 -7.288 1.00 95.12 192 GLU A CA 1
ATOM 1363 C C . GLU A 1 192 ? 7.747 -10.511 -6.964 1.00 95.12 192 GLU A C 1
ATOM 1365 O O . GLU A 1 192 ? 7.584 -9.532 -6.229 1.00 95.12 192 GLU A O 1
ATOM 1370 N N . GLY A 1 193 ? 6.716 -11.201 -7.452 1.00 94.75 193 GLY A N 1
ATOM 1371 C CA . GLY A 1 193 ? 5.319 -10.812 -7.325 1.00 94.75 193 GLY A CA 1
ATOM 1372 C C . GLY A 1 193 ? 5.069 -9.404 -7.863 1.00 94.75 193 GLY A C 1
ATOM 1373 O O . GLY A 1 193 ? 5.751 -8.928 -8.772 1.00 94.75 193 GLY A O 1
ATOM 1374 N N . ALA A 1 194 ? 4.117 -8.699 -7.249 1.00 95.62 194 ALA A N 1
ATOM 1375 C CA . ALA A 1 194 ? 3.868 -7.290 -7.544 1.00 95.62 194 ALA A CA 1
ATOM 1376 C C . ALA A 1 194 ? 4.975 -6.355 -7.016 1.00 95.62 194 ALA A C 1
ATOM 1378 O O . ALA A 1 194 ? 4.987 -5.172 -7.332 1.00 95.62 194 ALA A O 1
ATOM 1379 N N . PHE A 1 195 ? 5.917 -6.847 -6.208 1.00 93.38 195 PHE A N 1
ATOM 1380 C CA . PHE A 1 195 ? 6.904 -5.998 -5.538 1.00 93.38 195 PHE A CA 1
ATOM 1381 C C . PHE A 1 195 ? 8.005 -5.506 -6.491 1.00 93.38 195 PHE A C 1
ATOM 1383 O O . PHE A 1 195 ? 8.744 -4.590 -6.133 1.00 93.38 195 PHE A O 1
ATOM 1390 N N . GLY A 1 196 ? 8.130 -6.111 -7.682 1.00 91.00 196 GLY A N 1
ATOM 1391 C CA . GLY A 1 196 ? 9.123 -5.748 -8.704 1.00 91.00 196 GLY A CA 1
ATOM 1392 C C . GLY A 1 196 ? 10.576 -5.991 -8.287 1.00 91.00 196 GLY A C 1
ATOM 1393 O O . GLY A 1 196 ? 11.505 -5.447 -8.877 1.00 91.00 196 GLY A O 1
ATOM 1394 N N . HIS A 1 197 ? 10.785 -6.717 -7.185 1.00 92.44 197 HIS A N 1
ATOM 1395 C CA . HIS A 1 197 ? 12.110 -7.074 -6.707 1.00 92.44 197 HIS A CA 1
ATOM 1396 C C . HIS A 1 197 ? 12.035 -8.229 -5.703 1.00 92.44 197 HIS A C 1
ATOM 1398 O O . HIS A 1 197 ? 11.350 -8.149 -4.678 1.00 92.44 197 HIS A O 1
ATOM 1404 N N . SER A 1 198 ? 12.841 -9.269 -5.925 1.00 93.12 198 SER A N 1
ATOM 1405 C CA . SER A 1 198 ? 12.907 -10.441 -5.031 1.00 93.12 198 SER A CA 1
ATOM 1406 C C . SER A 1 198 ? 13.258 -10.117 -3.562 1.00 93.12 198 SER A C 1
ATOM 1408 O O . SER A 1 198 ? 12.779 -10.783 -2.645 1.00 93.12 198 SER A O 1
ATOM 1410 N N . ILE A 1 199 ? 14.057 -9.070 -3.306 1.00 92.56 199 ILE A N 1
ATOM 1411 C CA . ILE A 1 199 ? 14.420 -8.622 -1.948 1.00 92.56 199 ILE A CA 1
ATOM 1412 C C . ILE A 1 199 ? 13.223 -7.984 -1.241 1.00 92.56 199 ILE A C 1
ATOM 1414 O O . ILE A 1 199 ? 13.017 -8.228 -0.050 1.00 92.56 199 ILE A O 1
ATOM 1418 N N . ALA A 1 200 ? 12.435 -7.184 -1.963 1.00 92.69 200 ALA A N 1
ATOM 1419 C CA . ALA A 1 200 ? 11.249 -6.538 -1.415 1.00 92.69 200 ALA A CA 1
ATOM 1420 C C . ALA A 1 200 ? 10.179 -7.582 -1.063 1.00 92.69 200 ALA A C 1
ATOM 1422 O O . ALA A 1 200 ? 9.658 -7.562 0.055 1.00 92.69 200 ALA A O 1
ATOM 1423 N N . LEU A 1 201 ? 9.928 -8.544 -1.960 1.00 95.56 201 LEU A N 1
ATOM 1424 C CA . LEU A 1 201 ? 9.030 -9.673 -1.701 1.00 95.56 201 LEU A CA 1
ATOM 1425 C C . LEU A 1 201 ? 9.494 -10.490 -0.484 1.00 95.56 201 LEU A C 1
ATOM 1427 O O . LEU A 1 201 ? 8.725 -10.693 0.457 1.00 95.56 201 LEU A O 1
ATOM 1431 N N . GLY A 1 202 ? 10.760 -10.920 -0.477 1.00 95.75 202 GLY A N 1
ATOM 1432 C CA . GLY A 1 202 ? 11.322 -11.745 0.594 1.00 95.75 202 GLY A CA 1
ATOM 1433 C C . GLY A 1 202 ? 11.287 -11.057 1.960 1.00 95.75 202 GLY A C 1
ATOM 1434 O O . GLY A 1 202 ? 10.839 -11.652 2.939 1.00 95.75 202 GLY A O 1
ATOM 1435 N N . SER A 1 203 ? 11.686 -9.783 2.022 1.00 96.06 203 SER A N 1
ATOM 1436 C CA . SER A 1 203 ? 11.630 -8.982 3.254 1.00 96.06 203 SER A CA 1
ATOM 1437 C C . SER A 1 203 ? 10.197 -8.810 3.759 1.00 96.06 203 SER A C 1
ATOM 1439 O O . SER A 1 203 ? 9.944 -8.936 4.957 1.00 96.06 203 SER A O 1
ATOM 1441 N N . SER A 1 204 ? 9.247 -8.566 2.854 1.00 95.81 204 SER A N 1
ATOM 1442 C CA . SER A 1 204 ? 7.840 -8.373 3.220 1.00 95.81 204 SER A CA 1
ATOM 1443 C C . SER A 1 204 ? 7.218 -9.661 3.767 1.00 95.81 204 SER A C 1
ATOM 1445 O O . SER A 1 204 ? 6.564 -9.628 4.809 1.00 95.81 204 SER A O 1
ATOM 1447 N N . LEU A 1 205 ? 7.484 -10.806 3.127 1.00 97.31 205 LEU A N 1
ATOM 1448 C CA . LEU A 1 205 ? 7.065 -12.119 3.627 1.00 97.31 205 LEU A CA 1
ATOM 1449 C C . LEU A 1 205 ? 7.686 -12.424 4.995 1.00 97.31 205 LEU A C 1
ATOM 1451 O O . LEU A 1 205 ? 6.969 -12.845 5.899 1.00 97.31 205 LEU A O 1
ATOM 1455 N N . ALA A 1 206 ? 8.983 -12.158 5.177 1.00 97.50 206 ALA A N 1
ATOM 1456 C CA . ALA A 1 206 ? 9.671 -12.391 6.446 1.00 97.50 206 ALA A CA 1
ATOM 1457 C C . ALA A 1 206 ? 9.066 -11.571 7.600 1.00 97.50 206 ALA A C 1
ATOM 1459 O O . ALA A 1 206 ? 8.814 -12.111 8.678 1.00 97.50 206 ALA A O 1
ATOM 1460 N N . ILE A 1 207 ? 8.767 -10.288 7.367 1.00 95.06 207 ILE A N 1
ATOM 1461 C CA . ILE A 1 207 ? 8.117 -9.413 8.358 1.00 95.06 207 ILE A CA 1
ATOM 1462 C C . ILE A 1 207 ? 6.679 -9.871 8.658 1.00 95.06 207 ILE A C 1
ATOM 1464 O O . ILE A 1 207 ? 6.203 -9.718 9.786 1.00 95.06 207 ILE A O 1
ATOM 1468 N N . ALA A 1 208 ? 5.983 -10.468 7.688 1.00 95.75 208 ALA A N 1
ATOM 1469 C CA . ALA A 1 208 ? 4.621 -10.961 7.873 1.00 95.75 208 ALA A CA 1
ATOM 1470 C C . ALA A 1 208 ? 4.533 -12.240 8.729 1.00 95.75 208 ALA A C 1
ATOM 1472 O O . ALA A 1 208 ? 3.473 -12.496 9.306 1.00 95.75 208 ALA A O 1
ATOM 1473 N N . ILE A 1 209 ? 5.613 -13.024 8.863 1.00 95.06 209 ILE A N 1
ATOM 1474 C CA . ILE A 1 209 ? 5.636 -14.283 9.636 1.00 95.06 209 ILE A CA 1
ATOM 1475 C C . ILE A 1 209 ? 5.129 -14.103 11.078 1.00 95.06 209 ILE A C 1
ATOM 1477 O O . ILE A 1 209 ? 4.145 -14.756 11.430 1.00 95.06 209 ILE A O 1
ATOM 1481 N N . PRO A 1 210 ? 5.718 -13.236 11.931 1.00 94.62 210 PRO A N 1
ATOM 1482 C CA . PRO A 1 210 ? 5.270 -13.105 13.320 1.00 94.62 210 PRO A CA 1
ATOM 1483 C C . PRO A 1 210 ? 3.816 -12.630 13.435 1.00 94.62 210 PRO A C 1
ATOM 1485 O O . PRO A 1 210 ? 3.088 -13.082 14.317 1.00 94.62 210 PRO A O 1
ATOM 1488 N N . LEU A 1 211 ? 3.361 -11.761 12.526 1.00 92.69 211 LEU A N 1
ATOM 1489 C CA . LEU A 1 211 ? 1.970 -11.297 12.489 1.00 92.69 211 LEU A CA 1
ATOM 1490 C C . LEU A 1 211 ? 1.010 -12.422 12.085 1.00 92.69 211 LEU A C 1
ATOM 1492 O O . LEU A 1 211 ? -0.089 -12.519 12.631 1.00 92.69 211 LEU A O 1
ATOM 1496 N N . THR A 1 212 ? 1.451 -13.290 11.176 1.00 92.62 212 THR A N 1
ATOM 1497 C CA . THR A 1 212 ? 0.694 -14.453 10.710 1.00 92.62 212 THR A CA 1
ATOM 1498 C C . THR A 1 212 ? 0.577 -15.511 11.798 1.00 92.62 212 THR A C 1
ATOM 1500 O O . THR A 1 212 ? -0.524 -15.978 12.077 1.00 92.62 212 THR A O 1
ATOM 1503 N N . LEU A 1 213 ? 1.673 -15.831 12.487 1.00 91.19 213 LEU A N 1
ATOM 1504 C CA . LEU A 1 213 ? 1.677 -16.791 13.597 1.00 91.19 213 LEU A CA 1
ATOM 1505 C C . LEU A 1 213 ? 0.861 -16.309 14.804 1.00 91.19 213 LEU A C 1
ATOM 1507 O O . LEU A 1 213 ? 0.276 -17.118 15.518 1.00 91.19 213 LEU A O 1
ATOM 1511 N N . ALA A 1 214 ? 0.796 -14.995 15.027 1.00 91.38 214 ALA A N 1
ATOM 1512 C CA . ALA A 1 214 ? -0.036 -14.410 16.074 1.00 91.38 214 ALA A CA 1
ATOM 1513 C C . ALA A 1 214 ? -1.532 -14.346 15.703 1.00 91.38 214 ALA A C 1
ATOM 1515 O O . ALA A 1 214 ? -2.373 -14.092 16.572 1.00 91.38 214 ALA A O 1
ATOM 1516 N N . SER A 1 215 ? -1.882 -14.561 14.429 1.00 89.31 215 SER A N 1
ATOM 1517 C CA . SER A 1 215 ? -3.273 -14.544 13.986 1.00 89.31 215 SER A CA 1
ATOM 1518 C C . SER A 1 215 ? -4.046 -15.732 14.571 1.00 89.31 215 SER A C 1
ATOM 1520 O O . SER A 1 215 ? -3.576 -16.865 14.625 1.00 89.31 215 SER A O 1
ATOM 1522 N N . ARG A 1 216 ? -5.268 -15.474 15.045 1.00 72.38 216 ARG A N 1
ATOM 1523 C CA . ARG A 1 216 ? -6.094 -16.470 15.749 1.00 72.38 216 ARG A CA 1
ATOM 1524 C C . ARG A 1 216 ? -6.865 -17.396 14.803 1.00 72.38 216 ARG A C 1
ATOM 1526 O O . ARG A 1 216 ? -7.985 -17.783 15.136 1.00 72.38 216 ARG A O 1
ATOM 1533 N N . PHE A 1 217 ? -6.304 -17.760 13.649 1.00 67.88 217 PHE A N 1
ATOM 1534 C CA . PHE A 1 217 ? -6.847 -18.849 12.829 1.00 67.88 217 PHE A CA 1
ATOM 1535 C C . PHE A 1 217 ? -6.595 -20.178 13.553 1.00 67.88 217 PHE A C 1
ATOM 1537 O O . PHE A 1 217 ? -5.715 -20.953 13.203 1.00 67.88 217 PHE A O 1
ATOM 1544 N N . GLY A 1 218 ? -7.306 -20.398 14.659 1.00 53.97 218 GLY A N 1
ATOM 1545 C CA . GLY A 1 218 ? -7.190 -21.618 15.433 1.00 53.97 218 GLY A CA 1
ATOM 1546 C C . GLY A 1 218 ? -7.703 -22.785 14.605 1.00 53.97 218 GLY A C 1
ATOM 1547 O O . GLY A 1 218 ? -8.846 -22.759 14.147 1.00 53.97 218 GLY A O 1
ATOM 1548 N N . LEU A 1 219 ? -6.882 -23.825 14.464 1.00 55.00 219 LEU A N 1
ATOM 1549 C CA . LEU A 1 219 ? -7.406 -25.160 14.198 1.00 55.00 219 LEU A CA 1
ATOM 1550 C C . LEU A 1 219 ? -8.463 -25.466 15.277 1.00 55.00 219 LEU A C 1
ATOM 1552 O O . LEU A 1 219 ? -8.243 -25.097 16.441 1.00 55.00 219 LEU A O 1
ATOM 1556 N N . PRO A 1 220 ? -9.607 -26.086 14.928 1.00 47.75 220 PRO A N 1
ATOM 1557 C CA . PRO A 1 220 ? -10.615 -26.467 15.909 1.00 47.75 220 PRO A CA 1
ATOM 1558 C C . PRO A 1 220 ? -9.934 -27.171 17.081 1.00 47.75 220 PRO A C 1
ATOM 1560 O O . PRO A 1 220 ? -9.134 -28.086 16.874 1.00 47.75 220 PRO A O 1
ATOM 1563 N N . ARG A 1 221 ? -10.201 -26.727 18.316 1.00 53.53 221 ARG A N 1
ATOM 1564 C CA . ARG A 1 221 ? -9.729 -27.456 19.495 1.00 53.53 221 ARG A CA 1
ATOM 1565 C C . ARG A 1 221 ? -10.307 -28.861 19.390 1.00 53.53 221 ARG A C 1
ATOM 1567 O O . ARG A 1 221 ? -11.524 -29.007 19.446 1.00 53.53 221 ARG A O 1
ATOM 1574 N N . ALA A 1 222 ? -9.448 -29.865 19.225 1.00 58.50 222 ALA A N 1
ATOM 1575 C CA . ALA A 1 222 ? -9.851 -31.246 19.415 1.00 58.50 222 ALA A CA 1
ATOM 1576 C C . ALA A 1 222 ? -10.432 -31.333 20.830 1.00 58.50 222 ALA A C 1
ATOM 1578 O O . ALA A 1 222 ? -9.725 -31.071 21.807 1.00 58.50 222 ALA A O 1
ATOM 1579 N N . SER A 1 223 ? -11.736 -31.589 20.920 1.00 64.12 223 SER A N 1
ATOM 1580 C CA . SER A 1 223 ? -12.405 -31.898 22.176 1.00 64.12 223 SER A CA 1
ATOM 1581 C C . SER A 1 223 ? -11.687 -33.099 22.785 1.00 64.12 223 SER A C 1
ATOM 1583 O O . SER A 1 223 ? -11.698 -34.176 22.189 1.00 64.12 223 SER A O 1
ATOM 1585 N N . ARG A 1 224 ? -11.000 -32.878 23.906 1.00 52.81 224 ARG A N 1
ATOM 1586 C CA . ARG A 1 224 ? -10.564 -33.953 24.795 1.00 52.81 224 ARG A CA 1
ATOM 1587 C C . ARG A 1 224 ? -11.689 -34.269 25.759 1.00 52.81 224 ARG A C 1
ATOM 1589 O O . ARG A 1 224 ? -12.352 -33.293 26.180 1.00 52.81 224 ARG A O 1
#

Sequence (224 aa):
MTTLLAGSGLLTLLSGAVGLVGGALLLLLLRRLPRVAVSVWLAALCLLPVWTGVSVGGIHLPAASLAAVLVILAVVPVPGFRVSPLDALVVLMGASALAGLLVGSDEKASLTTVVSFLSYGVPGYLLGRLAAHRIGMAALQGIVAVAFTVVGALAVVEFALHWNPFLDLPGNGGLRALWGTLQGRGGIVRAEGAFGHSIALGSSLAIAIPLTLASRFGLPRASR

Organism: NCBI:txid28447

Secondary structure (DSSP, 8-state):
--SSSSTHHHHHHHHHHHHHHHHHHHHHHHHH-HHHHHHHHHHHHHHS-TT-EEEETTEEEEHHHHHHHHHHHHH---TT----HHHHHHHHHHHHHHHHHHH-S-HHHHHHHHHHIIIIIHHHHHHHHHHHHHH-HHHHHHHHHHHHHHHHHHHHHHHHHT--GGGGS---HHHHHHHSS--EETTEEPP-GGGTSHHHHHHHHHHHHHHHHTS--PPP----